Protein AF-A0A7S1K9B9-F1 (afdb_monomer)

pLDDT: mean 89.34, std 17.9, range [29.25, 98.94]

Organism: NCBI:txid1169539

InterPro domains:
  IPR000819 Peptidase M17, leucyl aminopeptidase, C-terminal [PF00883] (7-277)
  IPR000819 Peptidase M17, leucyl aminopeptidase, C-terminal [PS00631] (99-106)
  IPR011356 Peptidase M17, leucine aminopeptidase/peptidase B [PR00481] (12-29)
  IPR011356 Peptidase M17, leucine aminopeptidase/peptidase B [PR00481] (34-55)
  IPR011356 Peptidase M17, leucine aminopeptidase/peptidase B [PR00481] (73-94)
  IPR011356 Peptidase M17, leucine aminopeptidase/peptidase B [PR00481] (95-115)
  IPR011356 Peptidase M17, leucine aminopeptidase/peptidase B [PR00481] (125-140)
  IPR011356 Peptidase M17, leucine aminopeptidase/peptidase B [PTHR11963] (8-282)
  IPR011356 Peptidase M17, leucine aminopeptidase/peptidase B [cd00433] (5-281)

Foldseek 3Di:
DQDAADPPAFEEEEEFQAACAEQQEPLGDDPVVRVQRNCFRLQVVLSVVLVVCQVPDPQHFRYHYHYYYLHDHRDYDPPHDDQQDWDQEPVRFIAHENTSSQVSLVSLLNVQLVQQVDPRGGLEYETEGLGDPQQCVVPNAQEKEKEKPDPVLQVLLQVLCVVQVQHYDYDYLPCVQLVQQDDPVGRGYSAGPDDPPGVSNSVNSSVVSWDAWDDADDPPPPPDDDDDDDDDPDDDDDDPDGTDDTRIYMYINHSQADCPDDVVRHGGGDNGSSSSVSSSCCVVRVDPD

Solvent-accessible surface area (backbone atoms only — not comparable to full-atom values): 16210 Å² total; per-residue (Å²): 129,76,59,74,54,52,95,86,29,50,33,38,32,35,34,10,28,17,29,52,34,45,42,17,21,78,51,56,49,56,70,82,68,34,75,61,20,69,42,33,22,32,11,23,52,43,41,54,49,49,51,52,51,54,77,68,38,94,75,49,51,36,46,35,81,46,81,46,67,45,70,43,69,38,52,74,58,100,82,48,73,49,65,75,40,74,47,70,40,84,83,67,53,32,32,29,29,71,44,44,61,43,46,61,59,60,51,42,34,38,52,41,32,60,58,53,63,41,96,74,58,36,64,31,39,40,36,27,21,46,66,50,72,47,40,38,72,75,54,38,68,77,37,33,39,29,38,42,83,39,70,68,61,41,51,50,40,39,53,40,3,59,76,71,70,27,49,45,42,80,49,69,73,59,67,90,51,55,73,44,30,54,38,97,89,32,69,24,31,60,50,63,85,56,92,69,61,49,40,46,46,51,50,52,58,47,56,70,35,47,66,74,53,49,71,71,80,75,76,80,74,86,72,86,75,92,81,86,88,79,94,71,85,76,80,78,87,79,67,101,62,77,66,44,75,53,64,43,38,37,43,36,40,36,66,30,41,33,93,60,63,51,94,99,40,59,55,42,76,43,80,71,40,54,67,15,53,54,53,35,48,42,67,74,55,51,66,88,123

Structure (mmCIF, N/CA/C/O backbone):
data_AF-A0A7S1K9B9-F1
#
_entry.id   AF-A0A7S1K9B9-F1
#
loop_
_atom_site.group_PDB
_atom_site.id
_atom_site.type_symbol
_atom_site.label_atom_id
_atom_site.label_alt_id
_atom_site.label_comp_id
_atom_site.label_asym_id
_atom_site.label_entity_id
_atom_site.label_seq_id
_atom_site.pdbx_PDB_ins_code
_atom_site.Cartn_x
_atom_site.Cartn_y
_atom_site.Cartn_z
_atom_site.occupancy
_atom_site.B_iso_or_equiv
_atom_site.auth_seq_id
_atom_site.auth_comp_id
_atom_site.auth_asym_id
_atom_site.auth_atom_id
_atom_site.pdbx_PDB_model_num
ATOM 1 N N . THR A 1 1 ? -27.555 2.747 22.253 1.00 48.47 1 THR A N 1
ATOM 2 C CA . THR A 1 1 ? -27.135 1.634 21.382 1.00 48.47 1 THR A CA 1
ATOM 3 C C . THR A 1 1 ? -26.601 2.254 20.117 1.00 48.47 1 THR A C 1
ATOM 5 O O . THR A 1 1 ? -27.370 2.924 19.439 1.00 48.47 1 THR A O 1
ATOM 8 N N . SER A 1 2 ? -25.297 2.154 19.860 1.00 51.44 2 SER A N 1
ATOM 9 C CA . SER A 1 2 ? -24.712 2.635 18.602 1.00 51.44 2 SER A CA 1
ATOM 10 C C . SER A 1 2 ? -25.453 1.968 17.436 1.00 51.44 2 SER A C 1
ATOM 12 O O . SER A 1 2 ? -25.767 0.776 17.549 1.00 51.44 2 SER A O 1
ATOM 14 N N . PRO A 1 3 ? -25.831 2.703 16.379 1.00 56.84 3 PRO A N 1
ATOM 15 C CA . PRO A 1 3 ? -26.578 2.113 15.279 1.00 56.84 3 PRO A CA 1
ATOM 16 C C . PRO A 1 3 ? -25.743 1.004 14.629 1.00 56.84 3 PRO A C 1
ATOM 18 O O . PRO A 1 3 ? -24.577 1.199 14.299 1.00 56.84 3 PRO A O 1
ATOM 21 N N . SER A 1 4 ? -26.333 -0.179 14.464 1.00 68.75 4 SER A N 1
ATOM 22 C CA . SER A 1 4 ? -25.743 -1.243 13.651 1.00 68.75 4 SER A CA 1
ATOM 23 C C . SER A 1 4 ? -25.663 -0.792 12.191 1.00 68.75 4 SER A C 1
ATOM 25 O O . SER A 1 4 ? -26.558 -0.084 11.724 1.00 68.75 4 SER A O 1
ATOM 27 N N . ALA A 1 5 ? -24.628 -1.223 11.465 1.00 83.38 5 ALA A N 1
ATOM 28 C CA . ALA A 1 5 ? -24.461 -0.888 10.053 1.00 83.38 5 ALA A CA 1
ATOM 29 C C . ALA A 1 5 ? -25.701 -1.255 9.213 1.00 83.38 5 ALA A C 1
ATOM 31 O O . ALA A 1 5 ? -26.336 -2.288 9.436 1.00 83.38 5 ALA A O 1
ATOM 32 N N . ASN A 1 6 ? -26.035 -0.413 8.235 1.00 86.62 6 ASN A N 1
ATOM 33 C CA . ASN A 1 6 ? -27.116 -0.643 7.273 1.00 86.62 6 ASN A CA 1
ATOM 34 C C . ASN A 1 6 ? -26.645 -0.317 5.839 1.00 86.62 6 ASN A C 1
ATOM 36 O O . ASN A 1 6 ? -25.476 -0.005 5.622 1.00 86.62 6 ASN A O 1
ATOM 40 N N . SER A 1 7 ? -27.527 -0.395 4.838 1.00 86.94 7 SER A N 1
ATOM 41 C CA . SER A 1 7 ? -27.154 -0.135 3.435 1.00 86.94 7 SER A CA 1
ATOM 42 C C . SER A 1 7 ? -26.696 1.303 3.155 1.00 86.94 7 SER A C 1
ATOM 44 O O . SER A 1 7 ? -25.957 1.507 2.203 1.00 86.94 7 SER A O 1
ATOM 46 N N . SER A 1 8 ? -27.102 2.276 3.978 1.00 88.56 8 SER A N 1
ATOM 47 C CA . SER A 1 8 ? -26.674 3.684 3.900 1.00 88.56 8 SER A CA 1
ATOM 48 C C . SER A 1 8 ? -25.445 4.013 4.756 1.00 88.56 8 SER A C 1
ATOM 50 O O . SER A 1 8 ? -24.983 5.150 4.759 1.00 88.56 8 SER A O 1
ATOM 52 N N . SER A 1 9 ? -24.908 3.040 5.499 1.00 93.12 9 SER A N 1
ATOM 53 C CA . SER A 1 9 ? -23.678 3.229 6.266 1.00 93.12 9 SER A CA 1
ATOM 54 C C . SER A 1 9 ? -22.476 3.480 5.343 1.00 93.12 9 SER A C 1
ATOM 56 O O . SER A 1 9 ? -22.376 2.824 4.295 1.00 93.12 9 SER A O 1
ATOM 58 N N . PRO A 1 10 ? -21.529 4.354 5.742 1.00 94.62 10 PRO A N 1
ATOM 59 C CA . PRO A 1 10 ? -20.317 4.620 4.974 1.00 94.62 10 PRO A CA 1
ATOM 60 C C . PRO A 1 10 ? -19.543 3.331 4.695 1.00 94.62 10 PRO A C 1
ATOM 62 O O . PRO A 1 10 ? -19.341 2.502 5.589 1.00 94.62 10 PRO A O 1
ATOM 65 N N . LEU A 1 11 ? -19.118 3.160 3.444 1.00 95.69 11 LEU A N 1
ATOM 66 C CA . LEU A 1 11 ? -18.269 2.051 3.030 1.00 95.69 11 LEU A CA 1
ATOM 67 C C . LEU A 1 11 ? -16.805 2.364 3.352 1.00 95.69 11 LEU A C 1
ATOM 69 O O . LEU A 1 11 ? -16.265 3.365 2.895 1.00 95.69 11 LEU A O 1
ATOM 73 N N . VAL A 1 12 ? -16.153 1.484 4.104 1.00 97.62 12 VAL A N 1
ATOM 74 C CA . VAL A 1 12 ? -14.706 1.496 4.327 1.00 97.62 12 VAL A CA 1
ATOM 75 C C . VAL A 1 12 ? -14.108 0.296 3.606 1.00 97.62 12 VAL A C 1
ATOM 77 O O . VAL A 1 12 ? -14.455 -0.852 3.903 1.00 97.62 12 VAL A O 1
ATOM 80 N N . ALA A 1 13 ? -13.206 0.556 2.663 1.00 98.31 13 ALA A N 1
ATOM 81 C CA . ALA A 1 13 ? -12.485 -0.482 1.940 1.00 98.31 13 ALA A CA 1
ATOM 82 C C . ALA A 1 13 ? -11.073 -0.640 2.513 1.00 98.31 13 ALA A C 1
ATOM 84 O O . ALA A 1 13 ? -10.317 0.326 2.612 1.00 98.31 13 ALA A O 1
ATOM 85 N N . LEU A 1 14 ? -10.712 -1.867 2.886 1.00 98.81 14 LEU A N 1
ATOM 86 C CA . LEU A 1 14 ? -9.365 -2.224 3.313 1.00 98.81 14 LEU A CA 1
ATOM 87 C C . LEU A 1 14 ? -8.674 -3.036 2.214 1.00 98.81 14 LEU A C 1
ATOM 89 O O . LEU A 1 14 ? -9.204 -4.064 1.788 1.00 98.81 14 LEU A O 1
ATOM 93 N N . VAL A 1 15 ? -7.486 -2.608 1.791 1.00 98.94 15 VAL A N 1
ATOM 94 C CA . VAL A 1 15 ? -6.733 -3.221 0.687 1.00 98.94 15 VAL A CA 1
ATOM 95 C C . VAL A 1 15 ? -5.358 -3.687 1.169 1.00 98.94 15 VAL A C 1
ATOM 97 O O . VAL A 1 15 ? -4.603 -2.934 1.773 1.00 98.94 15 VAL A O 1
ATOM 100 N N . GLY A 1 16 ? -5.008 -4.948 0.942 1.00 98.81 16 GLY A N 1
ATOM 101 C CA . GLY A 1 16 ? -3.757 -5.525 1.437 1.00 98.81 16 GLY A CA 1
ATOM 102 C C . GLY A 1 16 ? -2.846 -6.049 0.333 1.00 98.81 16 GLY A C 1
ATOM 103 O O . GLY A 1 16 ? -3.265 -6.914 -0.439 1.00 98.81 16 GLY A O 1
ATOM 104 N N . LYS A 1 17 ? -1.571 -5.622 0.327 1.00 98.88 17 LYS A N 1
ATOM 105 C CA . LYS A 1 17 ? -0.509 -6.299 -0.444 1.00 98.88 17 LYS A CA 1
ATOM 106 C C . LYS A 1 17 ? -0.298 -7.700 0.135 1.00 98.88 17 LYS A C 1
ATOM 108 O O . LYS A 1 17 ? 0.106 -7.837 1.294 1.00 98.88 17 LYS A O 1
ATOM 113 N N . GLY A 1 18 ? -0.583 -8.726 -0.662 1.00 98.69 18 GLY A N 1
ATOM 114 C CA . GLY A 1 18 ? -0.534 -10.135 -0.278 1.00 98.69 18 GLY A CA 1
ATOM 115 C C . GLY A 1 18 ? 0.534 -10.932 -1.022 1.00 98.69 18 GLY A C 1
ATOM 116 O O . GLY A 1 18 ? 0.263 -12.055 -1.430 1.00 98.69 18 GLY A O 1
ATOM 117 N N . VAL A 1 19 ? 1.740 -10.388 -1.205 1.00 98.81 19 VAL A N 1
ATOM 118 C CA . VAL A 1 19 ? 2.833 -11.141 -1.839 1.00 98.81 19 VAL A CA 1
ATOM 119 C C . VAL A 1 19 ? 3.343 -12.199 -0.856 1.00 98.81 19 VAL A C 1
ATOM 121 O O . VAL A 1 19 ? 4.082 -11.908 0.080 1.00 98.81 19 VAL A O 1
ATOM 124 N N . CYS A 1 20 ? 2.889 -13.442 -1.009 1.00 98.62 20 CYS A N 1
ATOM 125 C CA . CYS A 1 20 ? 3.179 -14.540 -0.085 1.00 98.62 20 CYS A CA 1
ATOM 126 C C . CYS A 1 20 ? 4.679 -14.840 0.005 1.00 98.62 20 CYS A C 1
ATOM 128 O O . CYS A 1 20 ? 5.190 -15.145 1.087 1.00 98.62 20 CYS A O 1
ATOM 130 N N . PHE A 1 21 ? 5.379 -14.710 -1.118 1.00 98.69 21 PHE A N 1
ATOM 131 C CA . PHE A 1 21 ? 6.828 -14.726 -1.179 1.00 98.69 21 PHE A CA 1
ATOM 132 C C . PHE A 1 21 ? 7.311 -13.864 -2.344 1.00 98.69 21 PHE A C 1
ATOM 134 O O . PHE A 1 21 ? 6.747 -13.925 -3.438 1.00 98.69 21 PHE A O 1
ATOM 141 N N . ASP A 1 22 ? 8.358 -13.081 -2.098 1.00 98.62 22 ASP A N 1
ATOM 142 C CA . ASP A 1 22 ? 8.932 -12.160 -3.073 1.00 98.62 22 ASP A CA 1
ATOM 143 C C . ASP A 1 22 ? 10.404 -12.490 -3.342 1.00 98.62 22 ASP A C 1
ATOM 145 O O . ASP A 1 22 ? 11.293 -12.243 -2.520 1.00 98.62 22 ASP A O 1
ATOM 149 N N . THR A 1 23 ? 10.665 -13.089 -4.502 1.00 98.56 23 THR A N 1
ATOM 150 C CA . THR A 1 23 ? 12.032 -13.297 -5.003 1.00 98.56 23 THR A CA 1
ATOM 151 C C . THR A 1 23 ? 12.599 -12.039 -5.663 1.00 98.56 23 THR A C 1
ATOM 153 O O . THR A 1 23 ? 13.812 -11.949 -5.848 1.00 98.56 23 THR A O 1
ATOM 156 N N . GLY A 1 24 ? 11.732 -11.084 -6.000 1.00 98.38 24 GLY A N 1
ATOM 157 C CA . GLY A 1 24 ? 11.966 -9.966 -6.904 1.00 98.38 24 GLY A CA 1
ATOM 158 C C . GLY A 1 24 ? 11.686 -10.250 -8.370 1.00 98.38 24 GLY A C 1
ATOM 159 O O . GLY A 1 24 ? 11.757 -9.344 -9.193 1.00 98.38 24 GLY A O 1
ATOM 160 N N . GLY A 1 25 ? 11.334 -11.486 -8.729 1.00 98.50 25 GLY A N 1
ATOM 161 C CA . GLY A 1 25 ? 11.162 -11.869 -10.126 1.00 98.50 25 GLY A CA 1
ATOM 162 C C . GLY A 1 25 ? 12.510 -11.898 -10.851 1.00 98.50 25 GLY A C 1
ATOM 163 O O . GLY A 1 25 ? 13.522 -12.296 -10.273 1.00 98.50 25 GLY A O 1
ATOM 164 N N . LEU A 1 26 ? 12.531 -11.519 -12.131 1.00 98.44 26 LEU A N 1
ATOM 165 C CA . LEU A 1 26 ? 13.760 -11.544 -12.935 1.00 98.44 26 LEU A CA 1
ATOM 166 C C . LEU A 1 26 ? 14.816 -10.541 -12.444 1.00 98.44 26 LEU A C 1
ATOM 168 O O . LEU A 1 26 ? 16.008 -10.839 -12.524 1.00 98.44 26 LEU A O 1
ATOM 172 N N . ASP A 1 27 ? 14.396 -9.425 -11.853 1.00 98.00 27 ASP A N 1
ATOM 173 C CA . ASP A 1 27 ? 15.239 -8.532 -11.052 1.00 98.00 27 ASP A CA 1
ATOM 174 C C . ASP A 1 27 ? 15.468 -9.115 -9.649 1.00 98.00 27 ASP A C 1
ATOM 176 O O . ASP A 1 27 ? 15.021 -8.605 -8.623 1.00 98.00 27 ASP A O 1
ATOM 180 N N . LEU A 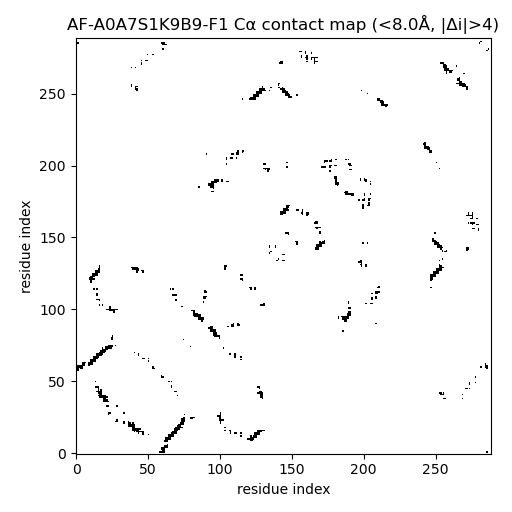1 28 ? 16.164 -10.252 -9.626 1.00 98.25 28 LEU A N 1
ATOM 181 C CA . LEU A 1 28 ? 16.309 -11.113 -8.460 1.00 98.25 28 LEU A CA 1
ATOM 182 C C . LEU A 1 28 ? 16.941 -10.391 -7.260 1.00 98.25 28 LEU A C 1
ATOM 184 O O . LEU A 1 28 ? 18.053 -9.853 -7.336 1.00 98.25 28 LEU A O 1
ATOM 188 N N . LYS A 1 29 ? 16.296 -10.496 -6.095 1.00 98.19 29 LYS A N 1
ATOM 189 C CA . LYS A 1 29 ? 16.866 -10.014 -4.834 1.00 98.19 29 LYS A CA 1
ATOM 190 C C . LYS A 1 29 ? 18.161 -10.759 -4.486 1.00 98.19 29 LYS A C 1
ATOM 192 O O . LYS A 1 29 ? 18.232 -11.987 -4.593 1.00 98.19 29 LYS A O 1
ATOM 197 N N . PRO A 1 30 ? 19.157 -10.074 -3.896 1.00 97.56 30 PRO A N 1
ATOM 198 C CA . PRO A 1 30 ? 20.252 -10.750 -3.210 1.00 97.56 30 PRO A CA 1
ATOM 199 C C . PRO A 1 30 ? 19.729 -11.645 -2.078 1.00 97.56 30 PRO A C 1
ATOM 201 O O . PRO A 1 30 ? 18.748 -11.307 -1.409 1.00 97.56 30 PRO A O 1
ATOM 204 N N . ALA A 1 31 ? 20.438 -12.737 -1.777 1.00 97.25 31 ALA A N 1
ATOM 205 C CA . ALA A 1 31 ? 20.026 -13.722 -0.767 1.00 97.25 31 ALA A CA 1
ATOM 206 C C . ALA A 1 31 ? 19.646 -13.098 0.594 1.00 97.25 31 ALA A C 1
ATOM 208 O O . ALA A 1 31 ? 18.656 -13.489 1.212 1.00 97.25 31 ALA A O 1
ATOM 209 N N . ALA A 1 32 ? 20.395 -12.084 1.043 1.00 93.81 32 ALA A N 1
ATOM 210 C CA . ALA A 1 32 ? 20.112 -11.374 2.291 1.00 93.81 32 ALA A CA 1
ATOM 211 C C . ALA A 1 32 ? 18.786 -10.588 2.253 1.00 93.81 32 ALA A C 1
ATOM 213 O O . ALA A 1 32 ? 18.073 -10.549 3.256 1.00 93.81 32 ALA A O 1
ATOM 214 N N . GLY A 1 33 ? 18.446 -9.986 1.108 1.00 93.06 33 GLY A N 1
ATOM 215 C CA . GLY A 1 33 ? 17.176 -9.285 0.906 1.00 93.06 33 GLY A CA 1
ATOM 216 C C . GLY A 1 33 ? 15.991 -10.249 0.848 1.00 93.06 33 GLY A C 1
ATOM 217 O O . GLY A 1 33 ? 14.940 -9.965 1.415 1.00 93.06 33 GLY A O 1
ATOM 218 N N . MET A 1 34 ? 16.193 -11.424 0.250 1.00 97.38 34 MET A N 1
ATOM 219 C CA . MET A 1 34 ? 15.149 -12.432 0.053 1.00 97.38 34 MET A CA 1
ATOM 220 C C . MET A 1 34 ? 14.792 -13.217 1.325 1.00 97.38 34 MET A C 1
ATOM 222 O O . MET A 1 34 ? 13.645 -13.619 1.504 1.00 97.38 34 MET A O 1
ATOM 226 N N . LEU A 1 35 ? 15.738 -13.404 2.256 1.00 95.44 35 LEU A N 1
ATOM 227 C CA . LEU A 1 35 ? 15.590 -14.276 3.436 1.00 95.44 35 LEU A CA 1
ATOM 228 C C . LEU A 1 35 ? 14.322 -14.019 4.272 1.00 95.44 35 LEU A C 1
ATOM 230 O O . LEU A 1 35 ? 13.788 -14.929 4.908 1.00 95.44 35 LEU A O 1
ATOM 234 N N . THR A 1 36 ? 13.849 -12.773 4.305 1.00 94.50 36 THR A N 1
ATOM 235 C CA . THR A 1 36 ? 12.675 -12.380 5.097 1.00 94.50 36 THR A CA 1
ATOM 236 C C . THR A 1 36 ? 11.410 -12.185 4.270 1.00 94.50 36 THR A C 1
ATOM 238 O O . THR A 1 36 ? 10.380 -11.870 4.854 1.00 94.50 36 THR A O 1
ATOM 241 N N . MET A 1 37 ? 11.435 -12.416 2.954 1.00 97.81 37 MET A N 1
ATOM 242 C CA . MET A 1 37 ? 10.340 -12.068 2.035 1.00 97.81 37 MET A CA 1
ATOM 243 C C . MET A 1 37 ? 9.076 -12.917 2.174 1.00 97.81 37 MET A C 1
ATOM 245 O O . MET A 1 37 ? 8.030 -12.531 1.675 1.00 97.81 37 MET A O 1
ATOM 249 N N . LYS A 1 38 ? 9.092 -13.961 3.009 1.00 97.56 38 LYS A N 1
ATOM 250 C CA . LYS A 1 38 ? 7.850 -14.549 3.547 1.00 97.56 38 LYS A CA 1
ATOM 251 C C . LYS A 1 38 ? 6.963 -13.538 4.295 1.00 97.56 38 LYS A C 1
ATOM 253 O O . LYS A 1 38 ? 5.810 -13.824 4.585 1.00 97.56 38 LYS A O 1
ATOM 258 N N . LYS A 1 39 ? 7.526 -12.390 4.697 1.00 97.44 39 LYS A N 1
ATOM 259 C CA . LYS A 1 39 ? 6.809 -11.293 5.360 1.00 97.44 39 LYS A CA 1
ATOM 260 C C . LYS A 1 39 ? 6.092 -10.368 4.377 1.00 97.44 39 LYS A C 1
ATOM 262 O O . LYS A 1 39 ? 5.444 -9.432 4.832 1.00 97.44 39 LYS A O 1
ATOM 267 N N . ASP A 1 40 ? 6.263 -10.554 3.068 1.00 98.44 40 ASP A N 1
ATOM 268 C CA . ASP A 1 40 ? 5.851 -9.566 2.064 1.00 98.44 40 ASP A CA 1
ATOM 269 C C . ASP A 1 40 ? 4.329 -9.530 1.788 1.00 98.44 40 ASP A C 1
ATOM 271 O O . ASP A 1 40 ? 3.799 -8.732 1.017 1.00 98.44 40 ASP A O 1
ATOM 275 N N . MET A 1 41 ? 3.608 -10.359 2.541 1.00 98.62 41 MET A N 1
ATOM 276 C CA . MET A 1 41 ? 2.161 -10.372 2.724 1.00 98.62 41 MET A CA 1
ATOM 277 C C . MET A 1 41 ? 1.732 -9.679 4.033 1.00 98.62 41 MET A C 1
ATOM 279 O O . MET A 1 41 ? 0.589 -9.805 4.476 1.00 98.62 41 MET A O 1
ATOM 283 N N . GLY A 1 42 ? 2.644 -8.957 4.694 1.00 98.56 42 GLY A N 1
ATOM 284 C CA . GLY A 1 42 ? 2.401 -8.314 5.986 1.00 98.56 42 GLY A CA 1
ATOM 285 C C . GLY A 1 42 ? 1.301 -7.253 5.931 1.00 98.56 42 GLY A C 1
ATOM 286 O O . GLY A 1 42 ? 0.513 -7.141 6.868 1.00 98.56 42 GLY A O 1
ATOM 287 N N . GLY A 1 43 ? 1.193 -6.535 4.809 1.00 98.69 43 GLY A N 1
ATOM 288 C CA . GLY A 1 43 ? 0.099 -5.597 4.555 1.00 98.69 43 GLY A CA 1
ATOM 289 C C . GLY A 1 43 ? -1.272 -6.280 4.561 1.00 98.69 43 GLY A C 1
ATOM 290 O O . GLY A 1 43 ? -2.171 -5.872 5.297 1.00 98.69 43 GLY A O 1
ATOM 291 N N . ALA A 1 44 ? -1.399 -7.391 3.829 1.00 98.88 44 ALA A N 1
ATOM 292 C CA . ALA A 1 44 ? -2.585 -8.242 3.850 1.00 98.88 44 ALA A CA 1
ATOM 293 C C . ALA A 1 44 ? -2.917 -8.779 5.249 1.00 98.88 44 ALA A C 1
ATOM 295 O O . ALA A 1 44 ? -4.075 -8.743 5.666 1.00 98.88 44 ALA A O 1
ATOM 296 N N . ALA A 1 45 ? -1.913 -9.233 6.004 1.00 98.81 45 ALA A N 1
ATOM 297 C CA . ALA A 1 45 ? -2.119 -9.727 7.364 1.00 98.81 45 ALA A CA 1
ATOM 298 C C . ALA A 1 45 ? -2.656 -8.639 8.313 1.00 98.81 45 ALA A C 1
ATOM 300 O O . ALA A 1 45 ? -3.560 -8.914 9.104 1.00 98.81 45 ALA A O 1
ATOM 301 N N . ILE A 1 46 ? -2.140 -7.408 8.218 1.00 98.69 46 ILE A N 1
ATOM 302 C CA . ILE A 1 46 ? -2.625 -6.263 9.004 1.00 98.69 46 ILE A CA 1
ATOM 303 C C . ILE A 1 46 ? -4.079 -5.955 8.653 1.00 98.69 46 ILE A C 1
ATOM 305 O O . ILE A 1 46 ? -4.906 -5.852 9.556 1.00 98.69 46 ILE A O 1
ATOM 309 N N . VAL A 1 47 ? -4.415 -5.880 7.364 1.00 98.56 47 VAL A N 1
ATOM 310 C CA . VAL A 1 47 ? -5.785 -5.613 6.900 1.00 98.56 47 VAL A CA 1
ATOM 311 C C . VAL A 1 47 ? -6.769 -6.686 7.370 1.00 98.56 47 VAL A C 1
ATOM 313 O O . VAL A 1 47 ? -7.838 -6.356 7.885 1.00 98.56 47 VAL A O 1
ATOM 316 N N . LEU A 1 48 ? -6.407 -7.968 7.279 1.00 98.81 48 LEU A N 1
ATOM 317 C CA . LEU A 1 48 ? -7.233 -9.059 7.808 1.00 98.81 48 LEU A CA 1
ATOM 318 C C . LEU A 1 48 ? -7.385 -8.973 9.336 1.00 98.81 48 LEU A C 1
ATOM 320 O O . LEU A 1 48 ? -8.472 -9.210 9.868 1.00 98.81 48 LEU A O 1
ATOM 324 N N . GLY A 1 49 ? -6.317 -8.598 10.047 1.00 98.69 49 GLY A N 1
ATOM 325 C CA . GLY A 1 49 ? -6.341 -8.345 11.488 1.00 98.69 49 GLY A CA 1
ATOM 326 C C . GLY A 1 49 ? -7.278 -7.196 11.867 1.00 98.69 49 GLY A C 1
ATOM 327 O O . GLY A 1 49 ? -8.084 -7.343 12.788 1.00 98.69 49 GLY A O 1
ATOM 328 N N . MET A 1 50 ? -7.232 -6.091 11.118 1.00 98.38 50 MET A N 1
ATOM 329 C CA . MET A 1 50 ? -8.152 -4.962 11.267 1.00 98.38 50 MET A CA 1
ATOM 330 C C . MET A 1 50 ? -9.593 -5.392 11.023 1.00 98.38 50 MET A C 1
ATOM 332 O O . MET A 1 50 ? -10.443 -5.144 11.872 1.00 98.38 50 MET A O 1
ATOM 336 N N . ALA A 1 51 ? -9.869 -6.081 9.915 1.00 98.44 51 ALA A N 1
ATOM 337 C CA . ALA A 1 51 ? -11.211 -6.541 9.585 1.00 98.44 51 ALA A CA 1
ATOM 338 C C . ALA A 1 51 ? -11.789 -7.433 10.692 1.00 98.44 51 ALA A C 1
ATOM 340 O O . ALA A 1 51 ? -12.914 -7.219 11.145 1.00 98.44 51 ALA A O 1
ATOM 341 N N . LYS A 1 52 ? -10.993 -8.383 11.198 1.00 98.31 52 LYS A N 1
ATOM 342 C CA . LYS A 1 52 ? -11.381 -9.225 12.335 1.00 98.31 52 LYS A CA 1
ATOM 343 C C . LYS A 1 52 ? -11.683 -8.397 13.585 1.00 98.31 52 LYS A C 1
ATOM 345 O O . LYS A 1 52 ? -12.686 -8.664 14.244 1.00 98.31 52 LYS A O 1
ATOM 350 N N . ALA A 1 53 ? -10.836 -7.423 13.918 1.00 97.38 53 ALA A N 1
ATOM 351 C CA . ALA A 1 53 ? -11.022 -6.564 15.084 1.00 97.38 53 ALA A CA 1
ATOM 352 C C . ALA A 1 53 ? -12.288 -5.700 14.969 1.00 97.38 53 ALA A C 1
ATOM 354 O O . ALA A 1 53 ? -13.038 -5.613 15.934 1.00 97.38 53 ALA A O 1
ATOM 355 N N . ILE A 1 54 ? -12.555 -5.137 13.787 1.00 96.00 54 ILE A N 1
ATOM 356 C CA . ILE A 1 54 ? -13.760 -4.349 13.490 1.00 96.00 54 ILE A CA 1
ATOM 357 C C . ILE A 1 54 ? -15.017 -5.212 13.635 1.00 96.00 54 ILE A C 1
ATOM 359 O O . ILE A 1 54 ? -15.943 -4.832 14.343 1.00 96.00 54 ILE A O 1
ATOM 363 N N . MET A 1 55 ? -15.045 -6.388 12.999 1.00 95.12 55 MET A N 1
ATOM 364 C CA . MET A 1 55 ? -16.215 -7.276 13.017 1.00 95.12 55 MET A CA 1
ATOM 365 C C . MET A 1 55 ? -16.487 -7.896 14.392 1.00 95.12 55 MET A C 1
ATOM 367 O O . MET A 1 55 ? -17.620 -8.273 14.675 1.00 95.12 55 MET A O 1
ATOM 371 N N . SER A 1 56 ? -15.458 -8.031 15.233 1.00 95.06 56 SER A N 1
ATOM 372 C CA . SER A 1 56 ? -15.579 -8.623 16.573 1.00 95.06 56 SER A CA 1
ATOM 373 C C . SER A 1 56 ? -15.786 -7.579 17.674 1.00 95.06 56 SER A C 1
ATOM 375 O O . SER A 1 56 ? -15.792 -7.940 18.852 1.00 95.06 56 SER A O 1
ATOM 377 N N . ASP A 1 57 ? -15.888 -6.294 17.325 1.00 91.94 57 ASP A N 1
ATOM 378 C CA . ASP A 1 57 ? -16.002 -5.226 18.311 1.00 91.94 57 ASP A CA 1
ATOM 379 C C . ASP A 1 57 ? -17.370 -5.273 19.013 1.00 91.94 57 ASP A C 1
ATOM 381 O O . ASP A 1 57 ? -18.402 -5.248 18.339 1.00 91.94 57 ASP A O 1
ATOM 385 N N . PRO A 1 58 ? -17.424 -5.309 20.358 1.00 90.44 58 PRO A N 1
ATOM 386 C CA . PRO A 1 58 ? -18.693 -5.258 21.082 1.00 90.44 58 PRO A CA 1
ATOM 387 C C . PRO A 1 58 ? -19.438 -3.926 20.909 1.00 90.44 58 PRO A C 1
ATOM 389 O O . PRO A 1 58 ? -20.627 -3.855 21.217 1.00 90.44 58 PRO A O 1
ATOM 392 N N . ASN A 1 59 ? -18.760 -2.871 20.449 1.00 89.38 59 ASN A N 1
ATOM 393 C CA . ASN A 1 59 ? -19.357 -1.584 20.125 1.00 89.38 59 ASN A CA 1
ATOM 394 C C . ASN A 1 59 ? -19.091 -1.265 18.641 1.00 89.38 59 ASN A C 1
ATOM 396 O O . ASN A 1 59 ? -18.135 -0.550 18.321 1.00 89.38 59 ASN A O 1
ATOM 400 N N . PRO A 1 60 ? -19.881 -1.856 17.724 1.00 86.94 60 PRO A N 1
ATOM 401 C CA . PRO A 1 60 ? -19.593 -1.811 16.300 1.00 86.94 60 PRO A CA 1
ATOM 402 C C . PRO A 1 60 ? -19.723 -0.390 15.753 1.00 86.94 60 PRO A C 1
ATOM 404 O O . PRO A 1 60 ? -20.654 0.343 16.087 1.00 86.94 60 PRO A O 1
ATOM 407 N N . MET A 1 61 ? -18.797 -0.027 14.866 1.00 91.44 61 MET A N 1
ATOM 408 C CA . MET A 1 61 ? -18.922 1.185 14.062 1.00 91.44 61 MET A CA 1
ATOM 409 C C . MET A 1 61 ? -20.031 0.986 13.017 1.00 91.44 61 MET A C 1
ATOM 411 O O . MET A 1 61 ? -20.138 -0.109 12.453 1.00 91.44 61 MET A O 1
ATOM 415 N N . PRO A 1 62 ? -20.825 2.021 12.700 1.00 92.75 62 PRO A N 1
ATOM 416 C CA . PRO A 1 62 ? -21.874 1.960 11.689 1.00 92.75 62 PRO A CA 1
ATOM 417 C C . PRO A 1 62 ? -21.287 2.025 10.268 1.00 92.75 62 PRO A C 1
ATOM 419 O O . PRO A 1 62 ? -21.675 2.889 9.489 1.00 92.75 62 PRO A O 1
ATOM 422 N N . ILE A 1 63 ? -20.350 1.137 9.925 1.00 94.44 63 ILE A N 1
ATOM 423 C CA . ILE A 1 63 ? -19.675 1.093 8.620 1.00 94.44 63 ILE A CA 1
ATOM 424 C C . ILE A 1 63 ? -20.030 -0.184 7.857 1.00 94.44 63 ILE A C 1
ATOM 426 O O . ILE A 1 63 ? -20.212 -1.249 8.450 1.00 94.44 63 ILE A O 1
ATOM 430 N N . ARG A 1 64 ? -20.058 -0.101 6.527 1.00 95.50 64 ARG A N 1
ATOM 431 C CA . ARG A 1 64 ? -19.950 -1.281 5.661 1.00 95.50 64 ARG A CA 1
ATOM 432 C C . ARG A 1 64 ? -18.471 -1.540 5.418 1.00 95.50 64 ARG A C 1
ATOM 434 O O . ARG A 1 64 ? -17.734 -0.616 5.100 1.00 95.50 64 ARG A O 1
ATOM 441 N N . LEU A 1 65 ? -18.031 -2.780 5.586 1.00 96.31 65 LEU A N 1
ATOM 442 C CA . LEU A 1 65 ? -16.626 -3.149 5.436 1.00 96.31 65 LEU A CA 1
ATOM 443 C C . LEU A 1 65 ? -16.437 -3.983 4.167 1.00 96.31 65 LEU A C 1
ATOM 445 O O . LEU A 1 65 ? -17.079 -5.022 4.021 1.00 96.31 65 LEU A O 1
ATOM 449 N N . ARG A 1 66 ? -15.517 -3.569 3.291 1.00 97.62 66 ARG A N 1
ATOM 450 C CA . ARG A 1 66 ? -15.007 -4.387 2.178 1.00 97.62 66 ARG A CA 1
ATOM 451 C C . ARG A 1 66 ? -13.528 -4.670 2.404 1.00 97.62 66 ARG A C 1
ATOM 453 O O . ARG A 1 66 ? -12.787 -3.790 2.833 1.00 97.62 66 ARG A O 1
ATOM 460 N N . VAL A 1 67 ? -13.099 -5.898 2.129 1.00 98.56 67 VAL A N 1
ATOM 461 C CA . VAL A 1 67 ? -11.700 -6.321 2.274 1.00 98.56 67 VAL A CA 1
ATOM 462 C C . VAL A 1 67 ? -11.225 -6.927 0.963 1.00 98.56 67 VAL A C 1
ATOM 464 O O . VAL A 1 67 ? -11.848 -7.859 0.460 1.00 98.56 67 VAL A O 1
ATOM 467 N N . LEU A 1 68 ? -10.117 -6.414 0.434 1.00 98.69 68 LEU A N 1
ATOM 468 C CA . LEU A 1 68 ? -9.491 -6.867 -0.805 1.00 98.69 68 LEU A CA 1
ATOM 469 C C . LEU A 1 68 ? -8.036 -7.239 -0.528 1.00 98.69 68 LEU A C 1
ATOM 471 O O . LEU A 1 68 ? -7.266 -6.432 -0.010 1.00 98.69 68 LEU A O 1
ATOM 475 N N . ILE A 1 69 ? -7.652 -8.467 -0.869 1.00 98.81 69 ILE A N 1
ATOM 476 C CA . ILE A 1 69 ? -6.282 -8.960 -0.714 1.00 98.81 69 ILE A CA 1
ATOM 477 C C . ILE A 1 69 ? -5.752 -9.354 -2.087 1.00 98.81 69 ILE A C 1
ATOM 479 O O . ILE A 1 69 ? -6.248 -10.303 -2.693 1.00 98.81 69 ILE A O 1
ATOM 483 N N . ALA A 1 70 ? -4.718 -8.658 -2.551 1.00 98.50 70 ALA A N 1
ATOM 484 C CA . ALA A 1 70 ? -4.010 -9.017 -3.773 1.00 98.50 70 ALA A CA 1
ATOM 485 C C . ALA A 1 70 ? -2.963 -10.095 -3.445 1.00 98.50 70 ALA A C 1
ATOM 487 O O . ALA A 1 70 ? -1.831 -9.776 -3.082 1.00 98.50 70 ALA A O 1
ATOM 488 N N . ALA A 1 71 ? -3.376 -11.367 -3.473 1.00 98.69 71 ALA A N 1
ATOM 489 C CA . ALA A 1 71 ? -2.552 -12.504 -3.055 1.00 98.69 71 ALA A CA 1
ATOM 490 C C . ALA A 1 71 ? -1.832 -13.173 -4.236 1.00 98.69 71 ALA A C 1
ATOM 492 O O . ALA A 1 71 ? -2.486 -13.740 -5.110 1.00 98.69 71 ALA A O 1
ATOM 493 N N . VAL A 1 72 ? -0.498 -13.138 -4.240 1.00 98.75 72 VAL A N 1
ATOM 494 C CA . VAL A 1 72 ? 0.356 -13.696 -5.308 1.00 98.75 72 VAL A CA 1
ATOM 495 C C . VAL A 1 72 ? 1.694 -14.192 -4.744 1.00 98.75 72 VAL A C 1
ATOM 497 O O . VAL A 1 72 ? 2.037 -13.900 -3.603 1.00 98.75 72 VAL A O 1
ATOM 500 N N . GLU A 1 73 ? 2.491 -14.881 -5.556 1.00 98.50 73 GLU A N 1
ATOM 501 C CA . GLU A 1 73 ? 3.945 -14.980 -5.364 1.00 98.50 73 GLU A CA 1
ATOM 502 C C . GLU A 1 73 ? 4.655 -14.238 -6.499 1.00 98.50 73 GLU A C 1
ATOM 504 O O . GLU A 1 73 ? 4.221 -14.316 -7.650 1.00 98.50 73 GLU A O 1
ATOM 509 N N . ASN A 1 74 ? 5.755 -13.549 -6.189 1.00 98.62 74 ASN A N 1
ATOM 510 C CA . ASN A 1 74 ? 6.635 -12.956 -7.194 1.00 98.62 74 ASN A CA 1
ATOM 511 C C . ASN A 1 74 ? 7.863 -13.847 -7.385 1.00 98.62 74 ASN A C 1
ATOM 513 O O . ASN A 1 74 ? 8.808 -13.819 -6.588 1.00 98.62 74 ASN A O 1
ATOM 517 N N . SER A 1 75 ? 7.817 -14.678 -8.424 1.00 98.06 75 SER A N 1
ATOM 518 C CA . SER A 1 75 ? 8.722 -15.814 -8.616 1.00 98.06 75 SER A CA 1
ATOM 519 C C . SER A 1 75 ? 9.487 -15.737 -9.936 1.00 98.06 75 SER A C 1
ATOM 521 O O . SER A 1 75 ? 8.989 -15.231 -10.944 1.00 98.06 75 SER A O 1
ATOM 523 N N . VAL A 1 76 ? 10.693 -16.311 -9.947 1.00 98.31 76 VAL A N 1
ATOM 524 C CA . VAL A 1 76 ? 11.457 -16.572 -11.175 1.00 98.31 76 VAL A CA 1
ATOM 525 C C . VAL A 1 76 ? 10.963 -17.853 -11.831 1.00 98.31 76 VAL A C 1
ATOM 527 O O . VAL A 1 76 ? 10.970 -18.926 -11.231 1.00 98.31 76 VAL A O 1
ATOM 530 N N . SER A 1 77 ? 10.563 -17.741 -13.091 1.00 97.06 77 SER A N 1
ATOM 531 C CA . SER A 1 77 ? 10.058 -18.836 -13.911 1.00 97.06 77 SER A CA 1
ATOM 532 C C . SER A 1 77 ? 10.222 -18.506 -15.398 1.00 97.06 77 SER A C 1
ATOM 534 O O . SER A 1 77 ? 10.525 -17.371 -15.766 1.00 97.06 77 SER A O 1
ATOM 536 N N . GLY A 1 78 ? 9.997 -19.484 -16.281 1.00 98.00 78 GLY A N 1
ATOM 537 C CA . GLY A 1 78 ? 10.052 -19.249 -17.731 1.00 98.00 78 GLY A CA 1
ATOM 538 C C . GLY A 1 78 ? 9.001 -18.250 -18.244 1.00 98.00 78 GLY A C 1
ATOM 539 O O . GLY A 1 78 ? 9.201 -17.633 -19.289 1.00 98.00 78 GLY A O 1
ATOM 540 N N . ASN A 1 79 ? 7.901 -18.070 -17.507 1.00 96.94 79 ASN A N 1
ATOM 541 C CA . ASN A 1 79 ? 6.802 -17.160 -17.827 1.00 96.94 79 ASN A CA 1
ATOM 542 C C . ASN A 1 79 ? 6.742 -15.927 -16.911 1.00 96.94 79 ASN A C 1
ATOM 544 O O . ASN A 1 79 ? 5.709 -15.261 -16.880 1.00 96.94 79 ASN A O 1
ATOM 548 N N . SER A 1 80 ? 7.816 -15.610 -16.181 1.00 98.56 80 SER A N 1
ATOM 549 C CA . SER A 1 80 ? 7.897 -14.346 -15.445 1.00 98.56 80 SER A CA 1
ATOM 550 C C . SER A 1 80 ? 7.767 -13.162 -16.409 1.00 98.56 80 SER A C 1
ATOM 552 O O . SER A 1 80 ? 8.324 -13.187 -17.513 1.00 98.56 80 SER A O 1
ATOM 554 N N . TYR A 1 81 ? 7.036 -12.133 -15.979 1.00 98.25 81 TYR A N 1
ATOM 555 C CA . TYR A 1 81 ? 7.047 -10.828 -16.638 1.00 98.25 81 TYR A CA 1
ATOM 556 C C . TYR A 1 81 ? 8.445 -10.204 -16.529 1.00 98.25 81 TYR A C 1
ATOM 558 O O . TYR A 1 81 ? 9.260 -10.612 -15.693 1.00 98.25 81 TYR A O 1
ATOM 566 N N . ARG A 1 82 ? 8.753 -9.274 -17.429 1.00 98.56 82 ARG A N 1
ATOM 567 C CA . ARG A 1 82 ? 10.114 -8.813 -17.715 1.00 98.56 82 ARG A CA 1
ATOM 568 C C . ARG A 1 82 ? 10.229 -7.300 -17.580 1.00 98.56 82 ARG A C 1
ATOM 570 O O . ARG A 1 82 ? 9.258 -6.590 -17.838 1.00 98.56 82 ARG A O 1
ATOM 577 N N . PRO A 1 83 ? 11.431 -6.786 -17.278 1.00 98.50 83 PRO A N 1
ATOM 578 C CA . PRO A 1 83 ? 11.758 -5.404 -17.594 1.00 98.50 83 PRO A CA 1
ATOM 579 C C . PRO A 1 83 ? 11.493 -5.111 -19.079 1.00 98.50 83 PRO A C 1
ATOM 581 O O . PRO A 1 83 ? 11.917 -5.877 -19.947 1.00 98.50 83 PRO A O 1
ATOM 584 N N . GLY A 1 84 ? 10.789 -4.018 -19.358 1.00 98.12 84 GLY A N 1
ATOM 585 C CA . GLY A 1 84 ? 10.301 -3.611 -20.675 1.00 98.12 84 GLY A CA 1
ATOM 5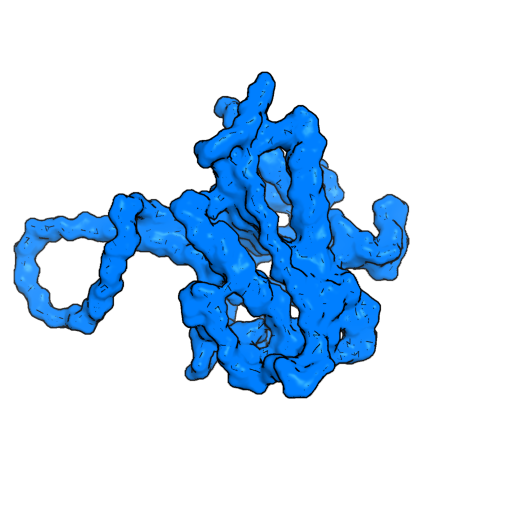86 C C . GLY A 1 84 ? 8.876 -4.070 -21.005 1.00 98.12 84 GLY A C 1
ATOM 587 O O . GLY A 1 84 ? 8.310 -3.577 -21.978 1.00 98.12 84 GLY A O 1
ATOM 588 N N . ASP A 1 85 ? 8.271 -4.974 -20.223 1.00 98.75 85 ASP A N 1
ATOM 589 C CA . ASP A 1 85 ? 6.860 -5.324 -20.417 1.00 98.75 85 ASP A CA 1
ATOM 590 C C . ASP A 1 85 ? 5.965 -4.120 -20.076 1.00 98.75 85 ASP A C 1
ATOM 592 O O . ASP A 1 85 ? 6.206 -3.399 -19.105 1.00 98.75 85 ASP A O 1
ATOM 596 N N . VAL A 1 86 ? 4.890 -3.936 -20.847 1.00 98.75 86 VAL A N 1
ATOM 597 C CA . VAL A 1 86 ? 3.832 -2.960 -20.558 1.00 98.75 86 VAL A CA 1
ATOM 598 C C . VAL A 1 86 ? 2.594 -3.709 -20.080 1.00 98.75 86 VAL A C 1
ATOM 600 O O . VAL A 1 86 ? 2.034 -4.532 -20.804 1.00 98.75 86 VAL A O 1
ATOM 603 N N . ILE A 1 87 ? 2.172 -3.430 -18.848 1.00 98.38 87 ILE A N 1
ATOM 604 C CA . ILE A 1 87 ? 1.024 -4.068 -18.200 1.00 98.38 87 ILE A CA 1
ATOM 605 C C . ILE A 1 87 ? -0.130 -3.072 -18.138 1.00 98.38 87 ILE A C 1
ATOM 607 O O . ILE A 1 87 ? 0.034 -1.957 -17.647 1.00 98.38 87 ILE A O 1
ATOM 611 N N . THR A 1 88 ? -1.306 -3.483 -18.605 1.00 98.62 88 THR A N 1
ATOM 612 C CA . THR A 1 88 ? -2.542 -2.698 -18.505 1.00 98.62 88 THR A CA 1
ATOM 613 C C . THR A 1 88 ? -3.275 -3.033 -17.210 1.00 98.62 88 THR A C 1
ATOM 615 O O . THR A 1 88 ? -3.634 -4.188 -16.983 1.00 98.62 88 THR A O 1
ATOM 618 N N . ALA A 1 89 ? -3.511 -2.023 -16.378 1.00 97.62 89 ALA A N 1
ATOM 619 C CA . ALA A 1 89 ? -4.322 -2.123 -15.173 1.00 97.62 89 ALA A CA 1
ATOM 620 C C . ALA A 1 89 ? -5.824 -2.131 -15.499 1.00 97.62 89 ALA A C 1
ATOM 622 O O . ALA A 1 89 ? -6.263 -1.761 -16.590 1.00 97.62 89 ALA A O 1
ATOM 623 N N . ARG A 1 90 ? -6.643 -2.487 -14.511 1.00 95.75 90 ARG A N 1
ATOM 624 C CA . ARG A 1 90 ? -8.106 -2.606 -14.603 1.00 95.75 90 ARG A CA 1
ATOM 625 C C . ARG A 1 90 ? -8.815 -1.337 -15.089 1.00 95.75 90 ARG A C 1
ATOM 627 O O . ARG A 1 90 ? -9.876 -1.445 -15.695 1.00 95.75 90 ARG A O 1
ATOM 634 N N . ASN A 1 91 ? -8.254 -0.154 -14.835 1.00 93.88 91 ASN A N 1
ATOM 635 C CA . ASN A 1 91 ? -8.792 1.132 -15.300 1.00 93.88 91 ASN A CA 1
ATOM 636 C C . ASN A 1 91 ? -8.255 1.566 -16.678 1.00 93.88 91 ASN A C 1
ATOM 638 O O . ASN A 1 91 ? -8.483 2.702 -17.083 1.00 93.88 91 ASN A O 1
ATOM 642 N N . GLY A 1 92 ? -7.523 0.696 -17.377 1.00 96.94 92 GLY A N 1
ATOM 643 C CA . GLY A 1 92 ? -6.937 0.972 -18.687 1.00 96.94 92 GLY A CA 1
ATOM 644 C C . GLY A 1 92 ? -5.575 1.668 -18.650 1.00 96.94 92 GLY A C 1
ATOM 645 O O . GLY A 1 92 ? -4.913 1.694 -19.683 1.00 96.94 92 GLY A O 1
ATOM 646 N N . LEU A 1 93 ? -5.119 2.174 -17.493 1.00 97.44 93 LEU A N 1
ATOM 647 C CA . LEU A 1 93 ? -3.780 2.759 -17.377 1.00 97.44 93 LEU A CA 1
ATOM 648 C C . LEU A 1 93 ? -2.705 1.705 -17.6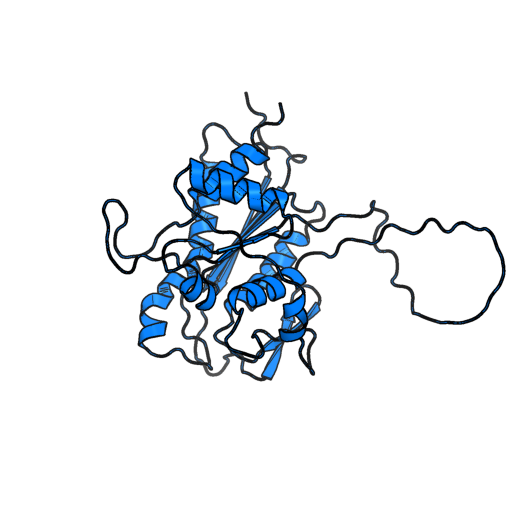38 1.00 97.44 93 LEU A C 1
ATOM 650 O O . LEU A 1 93 ? -2.782 0.575 -17.156 1.00 97.44 93 LEU A O 1
ATOM 654 N N . THR A 1 94 ? -1.668 2.098 -18.361 1.00 98.69 94 THR A N 1
ATOM 655 C CA . THR A 1 94 ? -0.546 1.240 -18.727 1.00 98.69 94 THR A CA 1
ATOM 656 C C . THR A 1 94 ? 0.688 1.546 -17.881 1.00 98.69 94 THR A C 1
ATOM 658 O O . THR A 1 94 ? 1.037 2.699 -17.635 1.00 98.69 94 THR A O 1
ATOM 661 N N . THR A 1 95 ? 1.364 0.497 -17.411 1.00 98.69 95 THR A N 1
ATOM 662 C CA . THR A 1 95 ? 2.629 0.597 -16.679 1.00 98.69 95 THR A CA 1
ATOM 663 C C . THR A 1 95 ? 3.739 -0.139 -17.407 1.00 98.69 95 THR A C 1
ATOM 665 O O . THR A 1 95 ? 3.673 -1.356 -17.564 1.00 98.69 95 THR A O 1
ATOM 668 N N . GLU A 1 96 ? 4.796 0.584 -17.759 1.00 98.75 96 GLU A N 1
ATOM 669 C CA . GLU A 1 96 ? 6.087 0.011 -18.120 1.00 98.75 96 GLU A CA 1
ATOM 670 C C . GLU A 1 96 ? 6.774 -0.548 -16.866 1.00 98.75 96 GLU A C 1
ATOM 672 O O . GLU A 1 96 ? 7.028 0.152 -15.875 1.00 98.75 96 GLU A O 1
ATOM 677 N N . VAL A 1 97 ? 7.082 -1.838 -16.902 1.00 98.69 97 VAL A N 1
ATOM 678 C CA . VAL A 1 97 ? 7.850 -2.506 -15.859 1.00 98.69 97 VAL A CA 1
ATOM 679 C C . VAL A 1 97 ? 9.326 -2.272 -16.129 1.00 98.69 97 VAL A C 1
ATOM 681 O O . VAL A 1 97 ? 9.858 -2.762 -17.112 1.00 98.69 97 VAL A O 1
ATOM 684 N N . LEU A 1 98 ? 10.020 -1.578 -15.234 1.00 98.19 98 LEU A N 1
ATOM 685 C CA . LEU A 1 98 ? 11.478 -1.409 -15.304 1.00 98.19 98 LEU A CA 1
ATOM 686 C C . LEU A 1 98 ? 12.218 -2.142 -14.186 1.00 98.19 98 LEU A C 1
ATOM 688 O O . LEU A 1 98 ? 13.440 -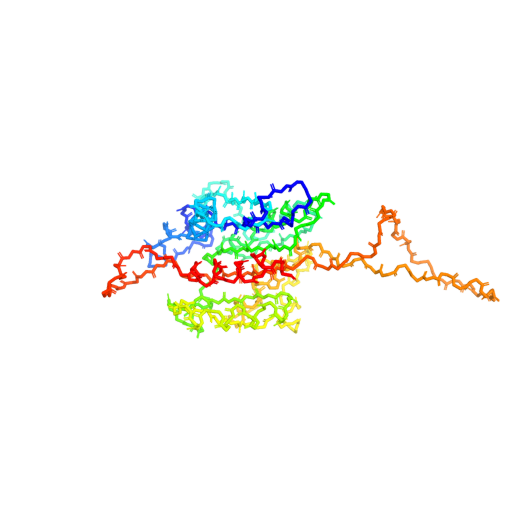2.254 -14.227 1.00 98.19 98 LEU A O 1
ATOM 692 N N . ASN A 1 99 ? 11.486 -2.623 -13.182 1.00 98.19 99 ASN A N 1
ATOM 693 C CA . ASN A 1 99 ? 12.018 -3.509 -12.160 1.00 98.19 99 ASN A CA 1
ATOM 694 C C . ASN A 1 99 ? 10.918 -4.453 -11.662 1.00 98.19 99 ASN A C 1
ATOM 696 O O . ASN A 1 99 ? 9.905 -3.997 -11.122 1.00 98.19 99 ASN A O 1
ATOM 700 N N . THR A 1 100 ? 11.092 -5.759 -11.826 1.00 98.69 100 THR A N 1
ATOM 701 C CA . THR A 1 100 ? 10.127 -6.767 -11.377 1.00 98.69 100 THR A CA 1
ATOM 702 C C . THR A 1 100 ? 10.068 -6.891 -9.849 1.00 98.69 100 THR A C 1
ATOM 704 O O . THR A 1 100 ? 9.087 -7.413 -9.339 1.00 98.69 100 THR A O 1
ATOM 707 N N . ASP A 1 101 ? 11.034 -6.334 -9.110 1.00 98.19 101 ASP A N 1
ATOM 708 C CA . ASP A 1 101 ? 11.057 -6.222 -7.637 1.00 98.19 101 ASP A CA 1
ATOM 709 C C . ASP A 1 101 ? 10.220 -5.042 -7.100 1.00 98.19 101 ASP A C 1
ATOM 711 O O . ASP A 1 101 ? 10.225 -4.720 -5.911 1.00 98.19 101 ASP A O 1
ATOM 715 N N . ALA A 1 102 ? 9.544 -4.321 -7.999 1.00 97.94 102 ALA A N 1
ATOM 716 C CA . ALA A 1 102 ? 8.531 -3.323 -7.676 1.00 97.94 102 ALA A CA 1
ATOM 717 C C . ALA A 1 102 ? 7.125 -3.837 -8.043 1.00 97.94 102 ALA A C 1
ATOM 719 O O . ALA A 1 102 ? 6.303 -3.104 -8.594 1.00 97.94 102 ALA A O 1
ATOM 720 N N . GLU A 1 103 ? 6.849 -5.102 -7.735 1.00 98.50 103 GLU A N 1
ATOM 721 C CA . GLU A 1 103 ? 5.612 -5.840 -8.015 1.00 98.50 103 GLU A CA 1
ATOM 722 C C . GLU A 1 103 ? 4.430 -5.387 -7.157 1.00 98.50 103 GLU A C 1
ATOM 724 O O . GLU A 1 103 ? 3.295 -5.329 -7.628 1.00 98.50 103 GLU A O 1
ATOM 729 N N . GLY A 1 104 ? 4.683 -5.035 -5.892 1.00 98.50 104 GLY A N 1
ATOM 730 C CA . GLY A 1 104 ? 3.625 -4.821 -4.909 1.00 98.50 104 GLY A CA 1
ATOM 731 C C . GLY A 1 104 ? 2.680 -3.694 -5.306 1.00 98.50 104 GLY A C 1
ATOM 732 O O . GLY A 1 104 ? 1.481 -3.775 -5.068 1.00 98.50 104 GLY A O 1
ATOM 733 N N . ARG A 1 105 ? 3.203 -2.661 -5.975 1.00 98.50 105 ARG A N 1
ATOM 734 C CA . ARG A 1 105 ? 2.386 -1.552 -6.479 1.00 98.50 105 ARG A CA 1
ATOM 735 C C . ARG A 1 105 ? 1.565 -1.926 -7.715 1.00 98.50 105 ARG A C 1
ATOM 737 O O . ARG A 1 105 ? 0.501 -1.353 -7.898 1.00 98.50 105 ARG A O 1
ATOM 744 N N . LEU A 1 106 ? 2.025 -2.889 -8.519 1.00 98.56 106 LEU A N 1
ATOM 745 C CA . LEU A 1 106 ? 1.303 -3.369 -9.702 1.00 98.56 106 LEU A CA 1
ATOM 746 C C . LEU A 1 106 ? 0.035 -4.116 -9.282 1.00 98.56 106 LEU A C 1
ATOM 748 O O . LEU A 1 106 ? -1.044 -3.849 -9.791 1.00 98.56 106 LEU A O 1
ATOM 752 N N . ILE A 1 107 ? 0.145 -5.006 -8.294 1.00 98.62 107 ILE A N 1
ATOM 753 C CA . ILE A 1 107 ? -1.019 -5.760 -7.808 1.00 98.62 107 ILE A CA 1
ATOM 754 C C . ILE A 1 107 ? -1.974 -4.887 -6.980 1.00 98.62 107 ILE A C 1
ATOM 756 O O . ILE A 1 107 ? -3.181 -5.122 -6.966 1.00 98.62 107 ILE A O 1
ATOM 760 N N . LEU A 1 108 ? -1.446 -3.871 -6.286 1.00 98.81 108 LEU A N 1
ATOM 761 C CA . LEU A 1 108 ? -2.266 -2.902 -5.558 1.00 98.81 108 LEU A CA 1
ATOM 762 C C . LEU A 1 108 ? -3.013 -1.960 -6.499 1.00 98.81 108 LEU A C 1
ATOM 764 O O . LEU A 1 108 ? -4.113 -1.558 -6.148 1.00 98.81 108 LEU A O 1
ATOM 768 N N . ALA A 1 109 ? -2.460 -1.627 -7.668 1.00 98.31 109 ALA A N 1
ATOM 769 C CA . ALA A 1 109 ? -3.132 -0.794 -8.661 1.00 98.31 109 ALA A CA 1
ATOM 770 C C . ALA A 1 109 ? -4.523 -1.349 -9.007 1.00 98.31 109 ALA A C 1
ATOM 772 O O . ALA A 1 109 ? -5.525 -0.663 -8.823 1.00 98.31 109 ALA A O 1
ATOM 773 N N . ASP A 1 110 ? -4.602 -2.625 -9.389 1.00 98.25 110 ASP A N 1
ATOM 774 C CA . ASP A 1 110 ? -5.878 -3.276 -9.703 1.00 98.25 110 ASP A CA 1
ATOM 775 C C . ASP A 1 110 ? -6.803 -3.385 -8.491 1.00 98.25 110 ASP A C 1
ATOM 777 O O . ASP A 1 110 ? -8.011 -3.178 -8.616 1.00 98.25 110 ASP A O 1
ATOM 781 N N . ALA A 1 111 ? -6.254 -3.677 -7.309 1.00 98.44 111 ALA A N 1
ATOM 782 C CA . ALA A 1 111 ? -7.046 -3.772 -6.087 1.00 98.44 111 ALA A CA 1
ATOM 783 C C . ALA A 1 111 ? -7.622 -2.412 -5.653 1.00 98.44 111 ALA A C 1
ATOM 785 O O . ALA A 1 111 ? -8.742 -2.361 -5.149 1.00 98.44 111 ALA A O 1
ATOM 786 N N . LEU A 1 112 ? -6.889 -1.314 -5.866 1.00 98.25 112 LEU A N 1
ATOM 787 C CA . LEU A 1 112 ? -7.356 0.051 -5.612 1.00 98.25 112 LEU A CA 1
ATOM 788 C C . LEU A 1 112 ? -8.434 0.463 -6.618 1.00 98.25 112 LEU A C 1
ATOM 790 O O . LEU A 1 112 ? -9.462 0.989 -6.199 1.00 98.25 112 LEU A O 1
ATOM 794 N N . VAL A 1 113 ? -8.253 0.154 -7.908 1.00 96.94 113 VAL A N 1
ATOM 795 C CA . VAL A 1 113 ? -9.301 0.372 -8.919 1.00 96.94 113 VAL A CA 1
ATOM 796 C C . VAL A 1 113 ? -10.564 -0.402 -8.546 1.00 96.94 113 VAL A C 1
ATOM 798 O O . VAL A 1 113 ? -11.657 0.152 -8.572 1.00 96.94 113 VAL A O 1
ATOM 801 N N . ASP A 1 114 ? -10.436 -1.675 -8.166 1.00 96.69 114 ASP A N 1
ATOM 802 C CA . ASP A 1 114 ? -11.577 -2.500 -7.769 1.00 96.69 114 ASP A CA 1
ATOM 803 C C . ASP A 1 114 ? -12.273 -1.955 -6.508 1.00 96.69 114 ASP A C 1
ATOM 805 O O . ASP A 1 114 ? -13.505 -1.892 -6.471 1.00 96.69 114 ASP A O 1
ATOM 809 N N . ALA A 1 115 ? -11.505 -1.493 -5.513 1.00 96.00 115 ALA A N 1
ATOM 810 C CA . ALA A 1 115 ? -12.021 -0.857 -4.299 1.00 96.00 115 ALA A CA 1
ATOM 811 C C . ALA A 1 115 ? -12.821 0.421 -4.593 1.00 96.00 115 ALA A C 1
ATOM 813 O O . ALA A 1 115 ? -13.860 0.646 -3.976 1.00 96.00 115 ALA A O 1
ATOM 814 N N . ASP A 1 116 ? -12.343 1.241 -5.530 1.00 93.50 116 ASP A N 1
ATOM 815 C CA . ASP A 1 116 ? -12.909 2.558 -5.841 1.00 93.50 116 ASP A CA 1
ATOM 816 C C . ASP A 1 116 ? -13.963 2.532 -6.970 1.00 93.50 116 ASP A C 1
ATOM 818 O O . ASP A 1 116 ? -14.624 3.535 -7.248 1.00 93.50 116 ASP A O 1
ATOM 822 N N . SER A 1 117 ? -14.147 1.371 -7.616 1.00 87.44 117 SER A N 1
ATOM 823 C CA . SER A 1 117 ? -15.122 1.149 -8.700 1.00 87.44 117 SER A CA 1
ATOM 824 C C . SER A 1 117 ? -16.564 0.907 -8.237 1.00 87.44 117 SER A C 1
ATOM 826 O O . SER A 1 117 ? -17.454 0.732 -9.068 1.00 87.44 117 SER A O 1
ATOM 828 N N . GLU A 1 118 ? -16.817 0.897 -6.926 1.00 77.81 118 GLU A N 1
ATOM 829 C CA . GLU A 1 118 ? -18.167 0.736 -6.378 1.00 77.81 118 GLU A CA 1
ATOM 830 C C . GLU A 1 118 ? -19.103 1.857 -6.847 1.00 77.81 118 GLU A C 1
ATOM 832 O O . GLU A 1 118 ? -18.726 3.034 -6.911 1.00 77.81 118 GLU A O 1
ATOM 837 N N . SER A 1 119 ? -20.358 1.498 -7.142 1.00 75.69 119 SER A N 1
ATOM 838 C CA . SER A 1 119 ? -21.382 2.471 -7.552 1.00 75.69 119 SER A CA 1
ATOM 839 C C . SER A 1 119 ? -21.600 3.535 -6.474 1.00 75.69 119 SER A C 1
ATOM 841 O O . SER A 1 119 ? -21.756 4.722 -6.778 1.00 75.69 119 SER A O 1
ATOM 843 N N . ASP A 1 120 ? -21.556 3.084 -5.218 1.00 81.44 120 ASP A N 1
ATOM 844 C CA . ASP A 1 120 ? -21.493 3.908 -4.020 1.00 81.44 120 ASP A CA 1
ATOM 845 C C . ASP A 1 120 ? -20.031 3.971 -3.533 1.00 81.44 120 ASP A C 1
ATOM 847 O O . ASP A 1 120 ? -19.536 2.974 -2.991 1.00 81.44 120 ASP A O 1
ATOM 851 N N . PRO A 1 121 ? -19.309 5.079 -3.794 1.00 86.00 121 PRO A N 1
ATOM 852 C CA . PRO A 1 121 ? -17.877 5.159 -3.543 1.00 86.00 121 PRO A CA 1
ATOM 853 C C . PRO A 1 121 ? -17.554 4.972 -2.056 1.00 86.00 121 PRO A C 1
ATOM 855 O O . PRO A 1 121 ? -18.317 5.422 -1.194 1.00 86.00 121 PRO A O 1
ATOM 858 N N . PRO A 1 122 ? -16.407 4.354 -1.721 1.00 94.44 122 PRO A N 1
ATOM 859 C CA . PRO A 1 122 ? -15.967 4.274 -0.338 1.00 94.44 122 PRO A CA 1
ATOM 860 C C . PRO A 1 122 ? -15.883 5.662 0.306 1.00 94.44 122 PRO A C 1
ATOM 862 O O . PRO A 1 122 ? -15.361 6.606 -0.275 1.00 94.44 122 PRO A O 1
ATOM 865 N N . ALA A 1 123 ? -16.335 5.770 1.552 1.00 95.44 123 ALA A N 1
ATOM 866 C CA . ALA A 1 123 ? -16.067 6.937 2.386 1.00 95.44 123 ALA A CA 1
ATOM 867 C C . ALA A 1 123 ? -14.578 7.022 2.768 1.00 95.44 123 ALA A C 1
ATOM 869 O O . ALA A 1 123 ? -14.078 8.097 3.087 1.00 95.44 123 ALA A O 1
ATOM 870 N N . LEU A 1 124 ? -13.878 5.881 2.766 1.00 97.56 124 LEU A N 1
ATOM 871 C CA . LEU A 1 124 ? -12.443 5.799 3.004 1.00 97.56 124 LEU A CA 1
ATOM 872 C C . LEU A 1 124 ? -11.865 4.501 2.427 1.00 97.56 124 LEU A C 1
ATOM 874 O O . LEU A 1 124 ? -12.393 3.413 2.679 1.00 97.56 124 LEU A O 1
ATOM 878 N N . ILE A 1 125 ? -10.734 4.611 1.732 1.00 98.62 125 ILE A N 1
ATOM 879 C CA . ILE A 1 125 ? -9.878 3.480 1.359 1.00 98.62 125 ILE A CA 1
ATOM 880 C C . ILE A 1 125 ? -8.629 3.499 2.243 1.00 98.62 125 ILE A C 1
ATOM 882 O O . ILE A 1 125 ? -7.959 4.523 2.365 1.00 98.62 125 ILE A O 1
ATOM 886 N N . ILE A 1 126 ? -8.291 2.363 2.850 1.00 98.88 126 ILE A N 1
ATOM 887 C CA . ILE A 1 126 ? -7.025 2.172 3.564 1.00 98.88 126 ILE A CA 1
ATOM 888 C C . ILE A 1 126 ? -6.299 1.003 2.920 1.00 98.88 126 ILE A C 1
ATOM 890 O O . ILE A 1 126 ? -6.777 -0.129 3.008 1.00 98.88 126 ILE A O 1
ATOM 894 N N . ASP A 1 127 ? -5.131 1.250 2.337 1.00 98.81 127 ASP A N 1
ATOM 895 C CA . ASP A 1 127 ? -4.250 0.178 1.903 1.00 98.81 127 ASP A CA 1
ATOM 896 C C . ASP A 1 127 ? -3.023 0.028 2.811 1.00 98.81 127 ASP A C 1
ATOM 898 O O . ASP A 1 127 ? -2.477 0.997 3.341 1.00 98.81 127 ASP A O 1
ATOM 902 N N . CYS A 1 128 ? -2.623 -1.220 3.044 1.00 98.81 128 CYS A N 1
ATOM 903 C CA . CYS A 1 128 ? -1.442 -1.568 3.825 1.00 98.81 128 CYS A CA 1
ATOM 904 C C . CYS A 1 128 ? -0.525 -2.453 2.991 1.00 98.81 128 CYS A C 1
ATOM 906 O O . CYS A 1 128 ? -0.958 -3.466 2.428 1.00 98.81 128 CYS A O 1
ATOM 908 N N . ALA A 1 129 ? 0.765 -2.126 2.978 1.00 98.69 129 ALA A N 1
ATOM 909 C CA . ALA A 1 129 ? 1.733 -2.853 2.177 1.00 98.69 129 ALA A CA 1
ATOM 910 C C . ALA A 1 129 ? 3.129 -2.844 2.792 1.00 98.69 129 ALA A C 1
ATOM 912 O O . ALA A 1 129 ? 3.574 -1.847 3.343 1.00 98.69 129 ALA A O 1
ATOM 913 N N . THR A 1 130 ? 3.853 -3.951 2.652 1.00 96.81 130 THR A N 1
ATOM 914 C CA . THR A 1 130 ? 5.313 -3.973 2.789 1.00 96.81 130 THR A CA 1
ATOM 915 C C . THR A 1 130 ? 5.924 -3.481 1.480 1.00 96.81 130 THR A C 1
ATOM 917 O O . THR A 1 130 ? 6.388 -4.275 0.664 1.00 96.81 130 THR A O 1
ATOM 920 N N . LEU A 1 131 ? 5.813 -2.179 1.200 1.00 93.00 131 LEU A N 1
ATOM 921 C CA . LEU A 1 131 ? 5.951 -1.685 -0.170 1.00 93.00 131 LEU A CA 1
ATOM 922 C C . LEU A 1 131 ? 7.373 -1.268 -0.517 1.00 93.00 131 LEU A C 1
ATOM 924 O O . LEU A 1 131 ? 7.851 -1.611 -1.597 1.00 93.00 131 LEU A O 1
ATOM 928 N N . THR A 1 132 ? 8.053 -0.511 0.349 1.00 91.19 132 THR A N 1
ATOM 929 C CA . THR A 1 132 ? 9.348 0.066 -0.027 1.00 91.19 132 THR A CA 1
ATOM 930 C C . THR A 1 132 ? 10.452 -0.144 1.003 1.00 91.19 132 THR A C 1
ATOM 932 O O . THR A 1 132 ? 10.306 0.032 2.214 1.00 91.19 132 THR A O 1
ATOM 935 N N . GLY A 1 133 ? 11.654 -0.440 0.499 1.00 91.25 133 GLY A N 1
ATOM 936 C CA . GLY A 1 133 ? 12.876 -0.323 1.294 1.00 91.25 133 GLY A CA 1
ATOM 937 C C . GLY A 1 133 ? 13.157 1.125 1.717 1.00 91.25 133 GLY A C 1
ATOM 938 O O . GLY A 1 133 ? 13.686 1.349 2.804 1.00 91.25 133 GLY A O 1
ATOM 939 N N . ALA A 1 134 ? 12.758 2.102 0.894 1.00 94.69 134 ALA A N 1
ATOM 940 C CA . ALA A 1 134 ? 13.001 3.526 1.117 1.00 94.69 134 ALA A CA 1
ATOM 941 C C . ALA A 1 134 ? 12.313 4.064 2.384 1.00 94.69 134 ALA A C 1
ATOM 943 O O . ALA A 1 134 ? 12.943 4.805 3.138 1.00 94.69 134 ALA A O 1
ATOM 944 N N . ALA A 1 135 ? 11.071 3.650 2.672 1.00 94.62 135 ALA A N 1
ATOM 945 C CA . ALA A 1 135 ? 10.378 4.035 3.904 1.00 94.62 135 ALA A CA 1
ATOM 946 C C . ALA A 1 135 ? 11.156 3.587 5.152 1.00 94.62 135 ALA A C 1
ATOM 948 O O . ALA A 1 135 ? 11.339 4.356 6.095 1.00 94.62 135 ALA A O 1
ATOM 949 N N . ARG A 1 136 ? 11.710 2.369 5.117 1.00 93.38 136 ARG A N 1
ATOM 950 C CA . ARG A 1 136 ? 12.514 1.802 6.212 1.00 93.38 136 ARG A CA 1
ATOM 951 C C . ARG A 1 136 ? 13.865 2.489 6.379 1.00 93.38 136 ARG A C 1
ATOM 953 O O . ARG A 1 136 ? 14.371 2.558 7.494 1.00 93.38 136 ARG A O 1
ATOM 960 N N . VAL A 1 137 ? 14.459 2.977 5.291 1.00 94.88 137 VAL A N 1
ATOM 961 C CA . VAL A 1 137 ? 15.686 3.787 5.356 1.00 94.88 137 VAL A CA 1
ATOM 962 C C . VAL A 1 137 ? 15.401 5.130 6.030 1.00 94.88 137 VAL A C 1
ATOM 964 O O . VAL A 1 137 ? 16.200 5.571 6.849 1.00 94.88 137 VAL A O 1
ATOM 967 N N . ALA A 1 138 ? 14.257 5.754 5.732 1.00 95.25 138 ALA A N 1
ATOM 968 C CA . ALA A 1 138 ? 13.890 7.056 6.285 1.00 95.25 138 ALA A CA 1
ATOM 969 C C . ALA A 1 138 ? 13.417 6.997 7.750 1.00 95.25 138 ALA A C 1
ATOM 971 O O . ALA A 1 138 ? 13.829 7.826 8.557 1.00 95.25 138 ALA A O 1
ATOM 972 N N . LEU A 1 139 ? 12.550 6.037 8.096 1.00 96.56 139 LEU A N 1
ATOM 973 C CA . LEU A 1 139 ? 11.846 5.986 9.390 1.00 96.56 139 LEU A CA 1
ATOM 974 C C . LEU A 1 139 ? 12.256 4.802 10.282 1.00 96.56 139 LEU A C 1
ATOM 976 O O . LEU A 1 139 ? 11.760 4.648 11.400 1.00 96.56 139 LEU A O 1
ATOM 980 N N . GLY A 1 140 ? 13.173 3.955 9.813 1.00 94.38 140 GLY A N 1
ATOM 981 C CA . GLY A 1 140 ? 13.565 2.732 10.505 1.00 94.38 140 GLY A CA 1
ATOM 982 C C . GLY A 1 140 ? 12.538 1.602 10.367 1.00 94.38 140 GLY A C 1
ATOM 983 O O . GLY A 1 140 ? 11.586 1.659 9.596 1.00 94.38 140 GLY A O 1
ATOM 984 N N . GLY A 1 141 ? 12.754 0.513 11.110 1.00 92.31 141 GLY A N 1
ATOM 985 C CA . GLY A 1 141 ? 11.930 -0.699 11.013 1.00 92.31 141 GLY A CA 1
ATOM 986 C C . GLY A 1 141 ? 10.679 -0.722 11.895 1.00 92.31 141 GLY A C 1
ATOM 987 O O . GLY A 1 141 ? 9.958 -1.716 11.852 1.00 92.31 141 GLY A O 1
ATOM 988 N N . GLU A 1 142 ? 10.449 0.309 12.715 1.00 93.31 142 GLU A N 1
ATOM 989 C CA . GLU A 1 142 ? 9.429 0.313 13.781 1.00 93.31 142 GLU A CA 1
ATOM 990 C C . GLU A 1 142 ? 8.294 1.319 13.577 1.00 93.31 142 GLU A C 1
ATOM 992 O O . GLU A 1 142 ? 7.247 1.150 14.195 1.00 93.31 142 GLU A O 1
ATOM 997 N N . VAL A 1 143 ? 8.482 2.334 12.732 1.00 97.00 143 VAL A N 1
ATOM 998 C CA . VAL A 1 143 ? 7.487 3.385 12.484 1.00 97.00 143 VAL A CA 1
ATOM 999 C C . VAL A 1 143 ? 7.006 3.267 11.037 1.00 97.00 143 VAL A C 1
ATOM 1001 O O . VAL A 1 143 ? 7.792 3.539 10.128 1.00 97.00 143 VAL A O 1
ATOM 1004 N N . PRO A 1 144 ? 5.747 2.856 10.797 1.00 97.81 144 PRO A N 1
ATOM 1005 C CA . PRO A 1 144 ? 5.154 2.880 9.469 1.00 97.81 144 PRO A CA 1
ATOM 1006 C C . PRO A 1 144 ? 5.125 4.280 8.870 1.00 97.81 144 PRO A C 1
ATOM 1008 O O . PRO A 1 144 ? 4.852 5.271 9.559 1.00 97.81 144 PRO A O 1
ATOM 1011 N N . CYS A 1 145 ? 5.352 4.330 7.564 1.00 97.88 145 CYS A N 1
ATOM 1012 C CA . CYS A 1 145 ? 5.161 5.528 6.771 1.00 97.88 145 CYS A CA 1
ATOM 1013 C C . CYS A 1 145 ? 3.708 5.589 6.302 1.00 97.88 145 CYS A C 1
ATOM 1015 O O . CYS A 1 145 ? 3.191 4.615 5.763 1.00 97.88 145 CYS A O 1
ATOM 1017 N N . VAL A 1 146 ? 3.059 6.735 6.475 1.00 98.50 146 VAL A N 1
ATOM 1018 C CA . VAL A 1 146 ? 1.688 6.973 6.021 1.00 98.50 146 VAL A CA 1
ATOM 1019 C C . VAL A 1 146 ? 1.677 8.043 4.941 1.00 98.50 146 VAL A C 1
ATO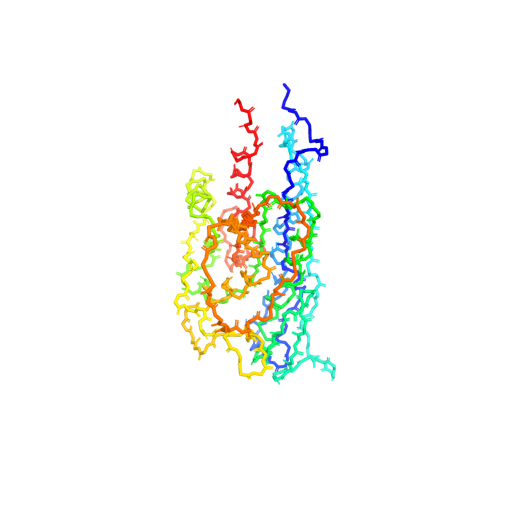M 1021 O O . VAL A 1 146 ? 2.312 9.086 5.086 1.00 98.50 146 VAL A O 1
ATOM 1024 N N . PHE A 1 147 ? 0.900 7.809 3.893 1.00 98.75 147 PHE A N 1
ATOM 1025 C CA . PHE A 1 147 ? 0.535 8.783 2.875 1.00 98.75 147 PHE A CA 1
ATOM 1026 C C . PHE A 1 147 ? -0.980 8.918 2.851 1.00 98.75 147 PHE A C 1
ATOM 1028 O O . PHE A 1 147 ? -1.696 7.955 3.107 1.00 98.75 147 PHE A O 1
ATOM 1035 N N . CYS A 1 148 ? -1.469 10.122 2.583 1.00 98.38 148 CYS A N 1
ATOM 1036 C CA . CYS A 1 148 ? -2.896 10.400 2.587 1.00 98.38 148 CYS A CA 1
ATOM 1037 C C . CYS A 1 148 ? -3.192 11.559 1.639 1.00 98.38 148 CYS A C 1
ATOM 1039 O O . CYS A 1 148 ? -2.451 12.550 1.639 1.00 98.38 148 CYS A O 1
ATOM 1041 N N . ASN A 1 149 ? -4.247 11.432 0.834 1.00 96.50 149 ASN A N 1
ATOM 1042 C CA . ASN A 1 149 ? -4.683 12.495 -0.078 1.00 96.50 149 ASN A CA 1
ATOM 1043 C C . ASN A 1 149 ? -5.470 13.610 0.635 1.00 96.50 149 ASN A C 1
ATOM 1045 O O . ASN A 1 149 ? -5.563 14.711 0.099 1.00 96.50 149 ASN A O 1
ATOM 1049 N N . ASP A 1 150 ? -5.928 13.362 1.865 1.00 96.25 150 ASP A N 1
ATOM 1050 C CA . ASP A 1 150 ? -6.532 14.353 2.757 1.00 96.25 150 ASP A CA 1
ATOM 1051 C C . ASP A 1 150 ? -5.588 14.709 3.938 1.00 96.25 150 ASP A C 1
ATOM 1053 O O . ASP A 1 150 ? -5.348 13.891 4.836 1.00 96.25 150 ASP A O 1
ATOM 1057 N N . PRO A 1 151 ? -5.052 15.945 3.995 1.00 95.38 151 PRO A N 1
ATOM 1058 C CA . PRO A 1 151 ? -4.203 16.411 5.094 1.00 95.38 151 PRO A CA 1
ATOM 1059 C C . PRO A 1 151 ? -4.854 16.418 6.487 1.00 95.38 151 PRO A C 1
ATOM 1061 O O . PRO A 1 151 ? -4.141 16.345 7.490 1.00 95.38 151 PRO A O 1
ATOM 1064 N N . GLN A 1 152 ? -6.173 16.582 6.596 1.00 96.19 152 GLN A N 1
ATOM 1065 C CA . GLN A 1 152 ? -6.886 16.575 7.877 1.00 96.19 152 GLN A CA 1
ATOM 1066 C C . GLN A 1 152 ? -6.983 15.156 8.439 1.00 96.19 152 GLN A C 1
ATOM 1068 O O . GLN A 1 152 ? -6.672 14.943 9.617 1.00 96.19 152 GLN A O 1
ATOM 1073 N N . ILE A 1 153 ? -7.311 14.180 7.587 1.00 97.62 153 ILE A N 1
ATOM 1074 C CA . ILE A 1 153 ? -7.283 12.753 7.938 1.00 97.62 153 ILE A CA 1
ATOM 1075 C C . ILE A 1 153 ? -5.875 12.348 8.385 1.00 97.62 153 ILE A C 1
ATOM 1077 O O . ILE A 1 153 ? -5.709 11.767 9.460 1.00 97.62 153 ILE A O 1
ATOM 1081 N N . ALA A 1 154 ? -4.846 12.738 7.626 1.00 97.75 154 ALA A N 1
ATOM 1082 C CA . ALA A 1 154 ? -3.455 12.411 7.934 1.00 97.75 154 ALA A CA 1
ATOM 1083 C C . ALA A 1 154 ? -3.011 12.927 9.315 1.00 97.75 154 ALA A C 1
ATOM 1085 O O . ALA A 1 154 ? -2.426 12.192 10.116 1.00 97.75 154 ALA A O 1
ATOM 1086 N N . ARG A 1 155 ? -3.321 14.197 9.620 1.00 97.62 155 ARG A N 1
ATOM 1087 C CA . ARG A 1 155 ? -3.002 14.813 10.919 1.00 97.62 155 ARG A CA 1
ATOM 1088 C C . ARG A 1 155 ? -3.741 14.129 12.061 1.00 97.62 155 ARG A C 1
ATOM 1090 O O . ARG A 1 155 ? -3.125 13.855 13.091 1.00 97.62 155 ARG A O 1
ATOM 1097 N N . THR A 1 156 ? -5.026 13.835 11.872 1.00 97.94 156 THR A N 1
ATOM 1098 C CA . THR A 1 156 ? -5.846 13.139 12.871 1.00 97.94 156 THR A CA 1
ATOM 1099 C C . THR A 1 156 ? -5.268 11.761 13.172 1.00 97.94 156 THR A C 1
ATOM 1101 O O . THR A 1 156 ? -5.010 11.448 14.333 1.00 97.94 156 THR A O 1
ATOM 1104 N N . LEU A 1 157 ? -4.954 10.967 12.144 1.00 98.50 157 LEU A N 1
ATOM 1105 C CA . LEU A 1 157 ? -4.334 9.654 12.315 1.00 98.50 157 LEU A CA 1
ATOM 1106 C C . LEU A 1 157 ? -2.996 9.748 13.063 1.00 98.50 157 LEU A C 1
ATOM 1108 O O . LEU A 1 157 ? -2.763 8.988 14.004 1.00 98.50 157 LEU A O 1
ATOM 1112 N N . GLN A 1 158 ? -2.131 10.707 12.720 1.00 98.00 158 GLN A N 1
ATOM 1113 C CA . GLN A 1 158 ? -0.857 10.880 13.422 1.00 98.00 158 GLN A CA 1
ATOM 1114 C C . GLN A 1 158 ? -1.052 11.263 14.903 1.00 98.00 158 GLN A C 1
ATOM 1116 O O . GLN A 1 158 ? -0.345 10.743 15.771 1.00 98.00 158 GLN A O 1
ATOM 1121 N N . GLN A 1 159 ? -2.028 12.116 15.226 1.00 98.12 159 GLN A N 1
ATOM 1122 C CA . GLN A 1 159 ? -2.373 12.459 16.612 1.00 98.12 159 GLN A CA 1
ATOM 1123 C C . GLN A 1 159 ? -2.913 11.248 17.388 1.00 98.12 159 GLN A C 1
ATOM 1125 O O . GLN A 1 159 ? -2.454 10.975 18.502 1.00 98.12 159 GLN A O 1
ATOM 1130 N N . VAL A 1 160 ? -3.834 10.489 16.781 1.00 98.31 160 VAL A N 1
ATOM 1131 C CA . VAL A 1 160 ? -4.386 9.246 17.339 1.00 98.31 160 VAL A CA 1
ATOM 1132 C C . VAL A 1 160 ? -3.264 8.251 17.629 1.00 98.31 160 VAL A C 1
ATOM 1134 O O . VAL A 1 160 ? -3.203 7.702 18.730 1.00 98.31 160 VAL A O 1
ATOM 1137 N N . SER A 1 161 ? -2.344 8.067 16.678 1.00 98.25 161 SER A N 1
ATOM 1138 C CA . SER A 1 161 ? -1.219 7.128 16.772 1.00 98.25 161 SER A CA 1
ATOM 1139 C C . SER A 1 161 ? -0.361 7.372 18.019 1.00 98.25 161 SER A C 1
ATOM 1141 O O . SER A 1 161 ? -0.072 6.444 18.782 1.00 98.25 161 SER A O 1
ATOM 1143 N N . SER A 1 162 ? -0.073 8.647 18.305 1.00 97.56 162 SER A N 1
ATOM 1144 C CA . SER A 1 162 ? 0.669 9.082 19.488 1.00 97.56 162 SER A CA 1
ATOM 1145 C C . SER A 1 162 ? -0.109 8.792 20.777 1.00 97.56 162 SER A C 1
ATOM 1147 O O . SER A 1 162 ? 0.455 8.265 21.739 1.00 97.56 162 SER A O 1
ATOM 1149 N N . ARG A 1 163 ? -1.421 9.074 20.803 1.00 97.94 163 ARG A N 1
ATOM 1150 C CA . ARG A 1 163 ? -2.284 8.837 21.976 1.00 97.94 163 ARG A CA 1
ATOM 1151 C C . ARG A 1 163 ? -2.388 7.353 22.318 1.00 97.94 163 ARG A C 1
ATOM 1153 O O . ARG A 1 163 ? -2.311 6.988 23.491 1.00 97.94 163 ARG A O 1
ATOM 1160 N N . VAL A 1 164 ? -2.537 6.490 21.313 1.00 98.00 164 VAL A N 1
ATOM 1161 C CA . VAL A 1 164 ? -2.652 5.040 21.530 1.00 98.00 164 VAL A CA 1
ATOM 1162 C C . VAL A 1 164 ? -1.301 4.335 21.642 1.00 98.00 164 VAL A C 1
ATOM 1164 O O . VAL A 1 164 ? -1.286 3.147 21.969 1.00 98.00 164 VAL A O 1
ATOM 1167 N N . ARG A 1 165 ? -0.181 5.045 21.451 1.00 96.69 165 ARG A N 1
ATOM 1168 C CA . ARG A 1 165 ? 1.196 4.518 21.490 1.00 96.69 165 ARG A CA 1
ATOM 1169 C C . ARG A 1 165 ? 1.462 3.431 20.446 1.00 96.69 165 ARG A C 1
ATOM 1171 O O . ARG A 1 165 ? 2.114 2.428 20.731 1.00 96.69 165 ARG A O 1
ATOM 1178 N N . ASP A 1 166 ? 0.928 3.629 19.251 1.00 97.31 166 ASP A N 1
ATOM 1179 C CA . ASP A 1 166 ? 1.205 2.817 18.068 1.00 97.31 166 ASP A CA 1
ATOM 1180 C C . ASP A 1 166 ? 1.589 3.779 16.949 1.00 97.31 166 ASP A C 1
ATOM 1182 O O . ASP A 1 166 ? 0.731 4.280 16.236 1.00 97.31 166 ASP A O 1
ATOM 1186 N N . GLN A 1 167 ? 2.861 4.175 16.923 1.00 96.50 167 GLN A N 1
ATOM 1187 C CA . GLN A 1 167 ? 3.294 5.359 16.191 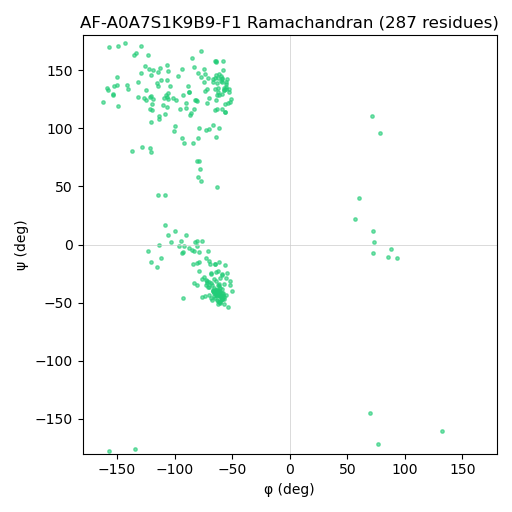1.00 96.50 167 GLN A CA 1
ATOM 1188 C C . GLN A 1 167 ? 3.249 5.135 14.682 1.00 96.50 167 GLN A C 1
ATOM 1190 O O . GLN A 1 167 ? 3.812 4.162 14.192 1.00 96.50 167 GLN A O 1
ATOM 1195 N N . VAL A 1 168 ? 2.688 6.099 13.954 1.00 98.25 168 VAL A N 1
ATOM 1196 C CA . VAL A 1 168 ? 2.870 6.242 12.504 1.00 98.25 168 VAL A CA 1
ATOM 1197 C C . VAL A 1 168 ? 3.426 7.629 12.198 1.00 98.25 168 VAL A C 1
ATOM 1199 O O . VAL A 1 168 ? 3.366 8.530 13.046 1.00 98.25 168 VAL A O 1
ATOM 1202 N N . TRP A 1 169 ? 3.970 7.807 10.997 1.00 98.44 169 TRP A N 1
ATOM 1203 C CA . TRP A 1 169 ? 4.466 9.104 10.548 1.00 98.44 169 TRP A CA 1
ATOM 1204 C C . TRP A 1 169 ? 3.955 9.452 9.156 1.00 98.44 169 TRP A C 1
ATOM 1206 O O . TRP A 1 169 ? 4.127 8.677 8.216 1.00 98.44 169 TRP A O 1
ATOM 1216 N N . TRP A 1 170 ? 3.346 10.628 9.020 1.00 98.19 170 TRP A N 1
ATOM 1217 C CA . TRP A 1 170 ? 2.839 11.116 7.746 1.00 98.19 170 TRP A CA 1
ATOM 1218 C C . TRP A 1 170 ? 3.963 11.723 6.894 1.00 98.19 170 TRP A C 1
ATOM 1220 O O . TRP A 1 170 ? 4.646 12.659 7.318 1.00 98.19 170 TRP A O 1
ATOM 1230 N N . LEU A 1 171 ? 4.133 11.207 5.674 1.00 98.19 171 LEU A N 1
ATOM 1231 C CA . LEU A 1 171 ? 4.940 11.813 4.616 1.00 98.19 171 LEU A CA 1
ATOM 1232 C C . LEU A 1 171 ? 4.048 12.444 3.531 1.00 98.19 171 LEU A C 1
ATOM 1234 O O . LEU A 1 171 ? 2.943 11.964 3.264 1.00 98.19 171 LEU A O 1
ATOM 1238 N N . PRO A 1 172 ? 4.512 13.524 2.875 1.00 97.19 172 PRO A N 1
ATOM 1239 C CA . PRO A 1 172 ? 3.711 14.225 1.882 1.00 97.19 172 PRO A CA 1
ATOM 1240 C C . PRO A 1 172 ? 3.598 13.439 0.570 1.00 97.19 172 PRO A C 1
ATOM 1242 O O . PRO A 1 172 ? 4.569 12.849 0.098 1.00 97.19 172 PRO A O 1
ATOM 1245 N N . LEU A 1 173 ? 2.448 13.558 -0.098 1.00 97.62 173 LEU A N 1
ATOM 1246 C CA . LEU A 1 173 ? 2.297 13.253 -1.526 1.00 97.62 173 LEU A CA 1
ATOM 1247 C C . LEU A 1 173 ? 2.842 14.429 -2.354 1.00 97.62 173 LEU A C 1
ATOM 1249 O O . LEU A 1 173 ? 2.098 15.236 -2.912 1.00 97.62 173 LEU A O 1
ATOM 1253 N N . TRP A 1 174 ? 4.168 14.589 -2.360 1.00 97.62 174 TRP A N 1
ATOM 1254 C CA . TRP A 1 174 ? 4.826 15.719 -3.018 1.00 97.62 174 TRP A CA 1
ATOM 1255 C C . TRP A 1 174 ? 4.737 15.617 -4.548 1.00 97.62 174 TRP A C 1
ATOM 1257 O O . TRP A 1 174 ? 5.541 14.942 -5.190 1.00 97.62 174 TRP A O 1
ATOM 1267 N N . LYS A 1 175 ? 3.786 16.347 -5.145 1.00 96.00 175 LYS A N 1
ATOM 1268 C CA . LYS A 1 175 ? 3.498 16.327 -6.593 1.00 96.00 175 LYS A CA 1
ATOM 1269 C C . LYS A 1 175 ? 4.707 16.621 -7.488 1.00 96.00 175 LYS A C 1
ATOM 1271 O O . LYS A 1 175 ? 4.740 16.155 -8.621 1.00 96.00 175 LYS A O 1
ATOM 1276 N N . GLY A 1 176 ? 5.721 17.335 -6.990 1.00 97.12 176 GLY A N 1
ATOM 1277 C CA . GLY A 1 176 ? 6.951 17.608 -7.741 1.00 97.12 176 GLY A CA 1
ATOM 1278 C C . GLY A 1 176 ? 7.748 16.355 -8.127 1.00 97.12 176 GLY A C 1
ATOM 1279 O O . GLY A 1 176 ? 8.609 16.439 -8.995 1.00 97.12 176 GLY A O 1
ATOM 1280 N N . TYR A 1 177 ? 7.463 15.194 -7.527 1.00 97.25 177 TYR A N 1
ATOM 1281 C CA . TYR A 1 177 ? 8.065 13.917 -7.926 1.00 97.25 177 TYR A CA 1
ATOM 1282 C C . TYR A 1 177 ? 7.232 13.122 -8.939 1.00 97.25 177 TYR A C 1
ATOM 1284 O O . TYR A 1 177 ? 7.738 12.144 -9.477 1.00 97.25 177 TYR A O 1
ATOM 1292 N N . ALA A 1 178 ? 6.005 13.544 -9.261 1.00 95.38 178 ALA A N 1
ATOM 1293 C CA . ALA A 1 178 ? 5.155 12.853 -10.233 1.00 95.38 178 ALA A CA 1
ATOM 1294 C C . ALA A 1 178 ? 5.785 12.698 -11.637 1.00 95.38 178 ALA A C 1
ATOM 1296 O O . ALA A 1 178 ? 5.569 11.658 -12.254 1.00 95.38 178 ALA A O 1
ATOM 1297 N N . PRO A 1 179 ? 6.603 13.640 -12.158 1.00 96.19 179 PRO A N 1
ATOM 1298 C CA . PRO A 1 179 ? 7.295 13.421 -13.429 1.00 96.19 179 PRO A CA 1
ATOM 1299 C C . PRO A 1 179 ? 8.214 12.189 -13.442 1.00 96.19 179 PRO A C 1
ATOM 1301 O O . PRO A 1 179 ? 8.410 11.612 -14.504 1.00 96.19 179 PRO A O 1
ATOM 1304 N N . GLN A 1 180 ? 8.723 11.746 -12.284 1.00 96.00 180 GLN A N 1
ATOM 1305 C CA . GLN A 1 180 ? 9.665 10.620 -12.195 1.00 96.00 180 GLN A CA 1
ATOM 1306 C C . GLN A 1 180 ? 9.032 9.248 -12.449 1.00 96.00 180 GLN A C 1
ATOM 1308 O O . GLN A 1 180 ? 9.757 8.267 -12.567 1.00 96.00 180 GLN A O 1
ATOM 1313 N N . ILE A 1 181 ? 7.699 9.157 -12.492 1.00 96.38 181 ILE A N 1
ATOM 1314 C CA . ILE A 1 181 ? 6.975 7.916 -12.815 1.00 96.38 181 ILE A CA 1
ATOM 1315 C C . ILE A 1 181 ? 6.373 7.946 -14.215 1.00 96.38 181 ILE A C 1
ATOM 1317 O O . ILE A 1 181 ? 5.630 7.036 -14.551 1.00 96.38 181 ILE A O 1
ATOM 1321 N N . LYS A 1 182 ? 6.675 8.958 -15.037 1.00 97.00 182 LYS A N 1
ATOM 1322 C CA . LYS A 1 182 ? 6.269 8.958 -16.445 1.00 97.00 182 LYS A CA 1
ATOM 1323 C C . LYS A 1 182 ? 7.130 7.986 -17.250 1.00 97.00 182 LYS A C 1
ATOM 1325 O O . LYS A 1 182 ? 8.344 7.914 -17.029 1.00 97.00 182 LYS A O 1
ATOM 1330 N N . SER A 1 183 ? 6.492 7.266 -18.165 1.00 97.69 183 SER A N 1
ATOM 1331 C CA . SER A 1 183 ? 7.142 6.407 -19.157 1.00 97.69 183 SER A CA 1
ATOM 1332 C C . SER A 1 183 ? 7.068 7.059 -20.541 1.00 97.69 183 SER A C 1
ATOM 1334 O O . SER A 1 183 ? 6.182 7.870 -20.805 1.00 97.69 183 SER A O 1
ATOM 1336 N N . ASP A 1 184 ? 8.014 6.709 -21.411 1.00 97.06 184 ASP A N 1
ATOM 1337 C CA . ASP A 1 184 ? 8.014 7.121 -22.819 1.00 97.06 184 ASP A CA 1
ATOM 1338 C C . ASP A 1 184 ? 7.143 6.198 -23.695 1.00 97.06 184 ASP A C 1
ATOM 1340 O O . ASP A 1 184 ? 6.796 6.565 -24.817 1.00 97.06 184 ASP A O 1
ATOM 1344 N N . ILE A 1 185 ? 6.800 4.998 -23.203 1.00 98.12 185 ILE A N 1
ATOM 1345 C CA . ILE A 1 185 ? 6.074 3.956 -23.957 1.00 98.12 185 ILE A CA 1
ATOM 1346 C C . ILE A 1 185 ? 4.770 3.493 -23.287 1.00 98.12 185 ILE A C 1
ATOM 1348 O O . ILE A 1 185 ? 4.040 2.686 -23.860 1.00 98.12 185 ILE A O 1
ATOM 1352 N N . ALA A 1 186 ? 4.488 3.978 -22.080 1.00 98.50 186 ALA A N 1
ATOM 1353 C CA . ALA A 1 186 ? 3.293 3.693 -21.292 1.00 98.50 186 ALA A CA 1
ATOM 1354 C C . ALA A 1 186 ? 2.860 4.956 -20.526 1.00 98.50 186 ALA A C 1
ATOM 1356 O O . ALA A 1 186 ? 3.580 5.955 -20.503 1.00 98.50 186 ALA A O 1
ATOM 1357 N N . ASP A 1 187 ? 1.712 4.919 -19.850 1.00 98.31 187 ASP A N 1
ATOM 1358 C CA . ASP A 1 187 ? 1.254 6.055 -19.038 1.00 98.31 187 ASP A CA 1
ATOM 1359 C C . ASP A 1 187 ? 2.188 6.304 -17.846 1.00 98.31 187 ASP A C 1
ATOM 1361 O O . ASP A 1 187 ? 2.516 7.447 -17.513 1.00 98.31 187 ASP A O 1
ATOM 1365 N N . LEU A 1 188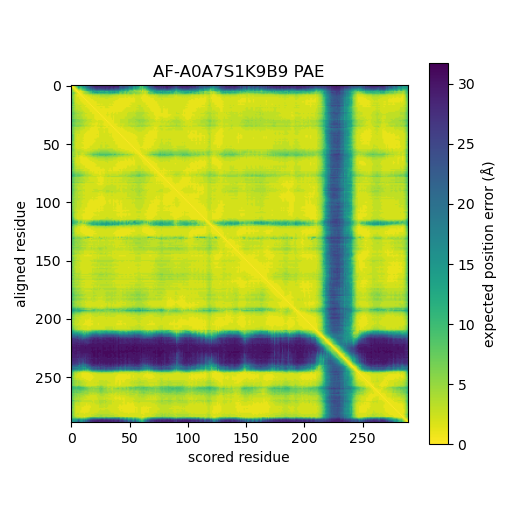 ? 2.628 5.218 -17.202 1.00 98.38 188 LEU A N 1
ATOM 1366 C CA . LEU A 1 188 ? 3.487 5.231 -16.021 1.00 98.38 188 LEU A CA 1
ATOM 1367 C C . LEU A 1 188 ? 4.623 4.206 -16.140 1.00 98.38 188 LEU A C 1
ATOM 1369 O O . LEU A 1 188 ? 4.542 3.253 -16.906 1.00 98.38 188 LEU A O 1
ATOM 1373 N N . LYS A 1 189 ? 5.660 4.347 -15.312 1.00 98.19 189 LYS A N 1
ATOM 1374 C CA . LYS A 1 189 ? 6.656 3.303 -15.025 1.00 98.19 189 LYS A CA 1
ATOM 1375 C C . LYS A 1 189 ? 6.648 2.929 -13.548 1.00 98.19 189 LYS A C 1
ATOM 1377 O O . LYS A 1 189 ? 6.342 3.753 -12.683 1.00 98.19 189 LYS A O 1
ATOM 1382 N N . ASN A 1 190 ? 6.987 1.679 -13.235 1.00 97.69 190 ASN A N 1
ATOM 1383 C CA . ASN A 1 190 ? 6.834 1.147 -11.876 1.00 97.69 190 ASN A CA 1
ATOM 1384 C C . ASN A 1 190 ? 7.976 1.499 -10.898 1.00 97.69 190 ASN A C 1
ATOM 1386 O O . ASN A 1 190 ? 7.917 1.109 -9.730 1.00 97.69 190 ASN A O 1
ATOM 1390 N N . ILE A 1 191 ? 8.979 2.273 -11.319 1.00 95.75 191 ILE A N 1
ATOM 1391 C CA . ILE A 1 191 ? 10.091 2.748 -10.478 1.00 95.75 191 ILE A CA 1
ATOM 1392 C C . ILE A 1 191 ? 10.296 4.263 -10.597 1.00 95.75 191 ILE A C 1
ATOM 1394 O O . ILE A 1 191 ? 9.696 4.922 -11.436 1.00 95.75 191 ILE A O 1
ATOM 1398 N N . ALA A 1 192 ? 11.156 4.808 -9.737 1.00 91.31 192 ALA A N 1
ATOM 1399 C CA . ALA A 1 192 ? 11.664 6.173 -9.851 1.00 91.31 192 ALA A CA 1
ATOM 1400 C C . ALA A 1 192 ? 12.883 6.240 -10.790 1.00 91.31 192 ALA A C 1
ATOM 1402 O O . ALA A 1 192 ? 13.590 5.246 -10.944 1.00 91.31 192 ALA A O 1
ATOM 1403 N N . ASP A 1 193 ? 13.200 7.433 -11.304 1.00 87.38 193 ASP A N 1
ATOM 1404 C CA . ASP A 1 193 ? 14.420 7.698 -12.093 1.00 87.38 193 ASP A CA 1
ATOM 1405 C C . ASP A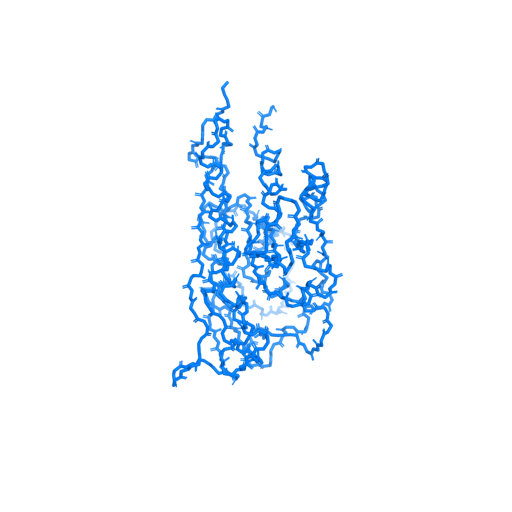 1 193 ? 15.727 7.541 -11.295 1.00 87.38 193 ASP A C 1
ATOM 1407 O O . ASP A 1 193 ? 16.814 7.446 -11.865 1.00 87.38 193 ASP A O 1
ATOM 1411 N N . GLY A 1 194 ? 15.650 7.541 -9.962 1.00 90.25 194 GLY A N 1
ATOM 1412 C CA . GLY A 1 194 ? 16.821 7.491 -9.096 1.00 90.25 194 GLY A CA 1
ATOM 1413 C C . GLY A 1 194 ? 16.533 6.951 -7.694 1.00 90.25 194 GLY A C 1
ATOM 1414 O O . GLY A 1 194 ? 15.405 6.586 -7.367 1.00 90.25 194 GLY A O 1
ATOM 1415 N N . PRO A 1 195 ? 17.555 6.911 -6.819 1.00 90.38 195 PRO A N 1
ATOM 1416 C CA . PRO A 1 195 ? 17.465 6.246 -5.516 1.00 90.38 195 PRO A CA 1
ATOM 1417 C C . PRO A 1 195 ? 16.723 7.064 -4.444 1.00 90.38 195 PRO A C 1
ATOM 1419 O O . PRO A 1 195 ? 16.515 6.586 -3.328 1.00 90.38 195 PRO A O 1
ATOM 1422 N N . MET A 1 196 ? 16.364 8.315 -4.737 1.00 95.06 196 MET A N 1
ATOM 1423 C CA . MET A 1 196 ? 15.810 9.256 -3.765 1.00 95.06 196 MET A CA 1
ATOM 1424 C C . MET A 1 196 ? 14.285 9.295 -3.827 1.00 95.06 196 MET A C 1
ATOM 1426 O O . MET A 1 196 ? 13.689 9.189 -4.890 1.00 95.06 196 MET A O 1
ATOM 1430 N N . GLY A 1 197 ? 13.637 9.481 -2.675 1.00 95.25 197 GLY A N 1
ATOM 1431 C CA . GLY A 1 197 ? 12.187 9.693 -2.616 1.00 95.25 197 GLY A CA 1
ATOM 1432 C C . GLY A 1 197 ? 11.329 8.456 -2.906 1.00 95.25 197 GLY A C 1
ATOM 1433 O O . GLY A 1 197 ? 10.117 8.597 -3.033 1.00 95.25 197 GLY A O 1
ATOM 1434 N N . GLY A 1 198 ? 11.916 7.254 -2.959 1.00 96.19 198 GLY A N 1
ATOM 1435 C CA . GLY A 1 198 ? 11.230 6.030 -3.394 1.00 96.19 198 GLY A CA 1
ATOM 1436 C C . GLY A 1 198 ? 9.902 5.724 -2.686 1.00 96.19 198 GLY A C 1
ATOM 1437 O O . GLY A 1 198 ? 8.977 5.254 -3.340 1.00 96.19 198 GLY A O 1
ATOM 1438 N N . ALA A 1 199 ? 9.769 6.042 -1.392 1.00 97.06 199 ALA A N 1
ATOM 1439 C CA . ALA A 1 199 ? 8.513 5.866 -0.653 1.00 97.06 199 ALA A CA 1
ATOM 1440 C C . ALA A 1 199 ? 7.408 6.813 -1.156 1.00 97.06 199 ALA A C 1
ATOM 1442 O O . ALA A 1 199 ? 6.305 6.374 -1.464 1.00 97.06 199 ALA A O 1
ATOM 1443 N N . ILE A 1 200 ? 7.727 8.106 -1.312 1.00 98.31 200 ILE A N 1
ATOM 1444 C CA . ILE A 1 200 ? 6.791 9.112 -1.842 1.00 98.31 200 ILE A CA 1
ATOM 1445 C C . ILE A 1 200 ? 6.405 8.762 -3.278 1.00 98.31 200 ILE A C 1
ATOM 1447 O O . ILE A 1 200 ? 5.239 8.842 -3.643 1.00 98.31 200 ILE A O 1
ATOM 1451 N N . ILE A 1 201 ? 7.376 8.349 -4.091 1.00 97.88 201 ILE A N 1
ATOM 1452 C CA . ILE A 1 201 ? 7.153 8.023 -5.499 1.00 97.88 201 ILE A CA 1
ATOM 1453 C C . ILE A 1 201 ? 6.268 6.780 -5.654 1.00 97.88 201 ILE A C 1
ATOM 1455 O O . ILE A 1 201 ? 5.376 6.774 -6.497 1.00 97.88 201 ILE A O 1
ATOM 1459 N N . ALA A 1 202 ? 6.456 5.758 -4.816 1.00 98.12 202 ALA A N 1
ATOM 1460 C CA . ALA A 1 202 ? 5.568 4.598 -4.789 1.00 98.12 202 ALA A CA 1
ATOM 1461 C C . ALA A 1 202 ? 4.128 4.984 -4.412 1.00 98.12 202 ALA A C 1
ATOM 1463 O O . ALA A 1 202 ? 3.188 4.528 -5.057 1.00 98.12 202 ALA A O 1
ATOM 1464 N N . ALA A 1 203 ? 3.950 5.875 -3.432 1.00 98.38 203 ALA A N 1
ATOM 1465 C CA . ALA A 1 203 ? 2.630 6.380 -3.068 1.00 98.38 203 ALA A CA 1
ATOM 1466 C C . ALA A 1 203 ? 1.999 7.224 -4.193 1.00 98.38 203 ALA A C 1
ATOM 1468 O O . ALA A 1 203 ? 0.821 7.068 -4.493 1.00 98.38 203 ALA A O 1
ATOM 1469 N N . LEU A 1 204 ? 2.776 8.072 -4.876 1.00 98.12 204 LEU A N 1
ATOM 1470 C CA . LEU A 1 204 ? 2.293 8.816 -6.046 1.00 98.12 204 LEU A CA 1
ATOM 1471 C C . LEU A 1 204 ? 1.884 7.878 -7.185 1.00 98.12 204 LEU A C 1
ATOM 1473 O O . LEU A 1 204 ? 0.873 8.128 -7.829 1.00 98.12 204 LEU A O 1
ATOM 1477 N N . TYR A 1 205 ? 2.626 6.791 -7.414 1.00 98.50 205 TYR A N 1
ATOM 1478 C CA . TYR A 1 205 ? 2.236 5.761 -8.377 1.00 98.50 205 TYR A CA 1
ATOM 1479 C C . TYR A 1 205 ? 0.855 5.187 -8.029 1.00 98.50 205 TYR A C 1
ATOM 1481 O O . TYR A 1 205 ? -0.037 5.226 -8.871 1.00 98.50 205 TYR A O 1
ATOM 1489 N N . LEU A 1 206 ? 0.640 4.758 -6.777 1.00 98.50 206 LEU A N 1
ATOM 1490 C CA . LEU A 1 206 ? -0.652 4.227 -6.317 1.00 98.50 206 LEU A CA 1
ATOM 1491 C C . LEU A 1 206 ? -1.796 5.247 -6.437 1.00 98.50 206 LEU A C 1
ATOM 1493 O O . LEU A 1 206 ? -2.901 4.881 -6.828 1.00 98.50 206 LEU A O 1
ATOM 1497 N N . GLN A 1 207 ? -1.529 6.533 -6.179 1.00 97.06 207 GLN A N 1
ATOM 1498 C CA . GLN A 1 207 ? -2.536 7.597 -6.262 1.00 97.06 207 GLN A CA 1
ATOM 1499 C C . GLN A 1 207 ? -3.178 7.721 -7.657 1.00 97.06 207 GLN A C 1
ATOM 1501 O O . GLN A 1 207 ? -4.318 8.172 -7.758 1.00 97.06 207 GLN A O 1
ATOM 1506 N N . ASN A 1 208 ? -2.484 7.315 -8.729 1.00 96.12 208 ASN A N 1
ATOM 1507 C CA . ASN A 1 208 ? -3.027 7.353 -10.094 1.00 96.12 208 ASN A CA 1
ATOM 1508 C C . ASN A 1 208 ? -4.160 6.340 -10.331 1.00 96.12 208 ASN A C 1
ATOM 1510 O O . ASN A 1 208 ? -4.896 6.479 -11.306 1.00 96.12 208 ASN A O 1
ATOM 1514 N N . TYR A 1 209 ? -4.307 5.342 -9.457 1.00 96.31 209 TYR A N 1
ATOM 1515 C CA . TYR A 1 209 ? -5.307 4.275 -9.575 1.00 96.31 209 TYR A CA 1
ATOM 1516 C C . TYR A 1 209 ? -6.582 4.534 -8.773 1.00 96.31 209 TYR A C 1
ATOM 1518 O O . TYR A 1 209 ? -7.517 3.740 -8.827 1.00 96.31 209 TYR A O 1
ATOM 1526 N N . LEU A 1 210 ? -6.633 5.658 -8.061 1.00 93.94 210 LEU A N 1
ATOM 1527 C CA . LEU A 1 210 ? -7.857 6.174 -7.463 1.00 93.94 210 LEU A CA 1
ATOM 1528 C C . LEU A 1 210 ? -8.645 6.971 -8.501 1.00 93.94 210 LEU A C 1
ATOM 1530 O O . LEU A 1 210 ? -8.072 7.593 -9.403 1.00 93.94 210 LEU A O 1
ATOM 1534 N N . ARG A 1 211 ? -9.963 7.025 -8.333 1.00 88.25 211 ARG A N 1
ATOM 1535 C CA . ARG A 1 211 ? -10.851 7.853 -9.141 1.00 88.25 211 ARG A CA 1
ATOM 1536 C C . ARG A 1 211 ? -10.389 9.305 -9.099 1.00 88.25 211 ARG A C 1
ATOM 1538 O O . ARG A 1 211 ? -9.977 9.836 -8.061 1.00 88.25 211 ARG A O 1
ATOM 1545 N N . LYS A 1 212 ? -10.470 9.964 -10.249 1.00 84.94 212 LYS A N 1
ATOM 1546 C CA . LYS A 1 212 ? -10.225 11.401 -10.345 1.00 84.94 212 LYS A CA 1
ATOM 1547 C C . LYS A 1 212 ? -11.475 12.155 -9.878 1.00 84.94 212 LYS A C 1
ATOM 1549 O O . LYS A 1 212 ? -12.585 11.656 -10.078 1.00 84.94 212 LYS A O 1
ATOM 1554 N N . PRO A 1 213 ? -11.316 13.339 -9.266 1.00 77.75 213 PRO A N 1
ATOM 1555 C CA . PRO A 1 213 ? -12.456 14.202 -9.007 1.00 77.75 213 PRO A CA 1
ATOM 1556 C C . PRO A 1 213 ? -13.073 14.613 -10.347 1.00 77.75 213 PRO A C 1
ATOM 1558 O O . PRO A 1 213 ? -12.351 14.977 -11.279 1.00 77.75 213 PRO A O 1
ATOM 1561 N N . THR A 1 214 ? -14.395 14.549 -10.460 1.00 72.44 214 THR A N 1
ATOM 1562 C CA . THR A 1 214 ? -15.089 15.085 -11.638 1.00 72.44 214 THR A CA 1
ATOM 1563 C C . THR A 1 214 ? -15.075 16.605 -11.541 1.00 72.44 214 THR A C 1
ATOM 1565 O O . THR A 1 214 ? -15.398 17.150 -10.481 1.00 72.44 214 THR A O 1
ATOM 1568 N N . LYS A 1 215 ? -14.712 17.300 -12.623 1.00 60.31 215 LYS A N 1
ATOM 1569 C CA . LYS A 1 215 ? -14.841 18.761 -12.663 1.00 60.31 215 LYS A CA 1
ATOM 1570 C C . LYS A 1 215 ? -16.314 19.137 -12.428 1.00 60.31 215 LYS A C 1
ATOM 1572 O O . LYS A 1 215 ? -17.190 18.418 -12.914 1.00 60.31 215 LYS A O 1
ATOM 1577 N N . PRO A 1 216 ? -16.608 20.227 -11.698 1.00 55.41 216 PRO A N 1
ATOM 1578 C CA . PRO A 1 216 ? -17.935 20.820 -11.749 1.00 55.41 216 PRO A CA 1
ATOM 1579 C C . PRO A 1 216 ? -18.288 21.075 -13.213 1.00 55.41 216 PRO A C 1
ATOM 1581 O O . PRO A 1 216 ? -17.444 21.580 -13.953 1.00 55.41 216 PRO A O 1
ATOM 1584 N N . THR A 1 217 ? -19.495 20.704 -13.637 1.00 52.28 217 THR A N 1
ATOM 1585 C CA . THR A 1 217 ? -20.036 21.207 -14.899 1.00 52.28 217 THR A CA 1
ATOM 1586 C C . THR A 1 217 ? -20.010 22.725 -14.795 1.00 52.28 217 THR A C 1
ATOM 1588 O O . THR A 1 217 ? -20.678 23.276 -13.918 1.00 52.28 217 THR A O 1
ATOM 1591 N N . GLU A 1 218 ? -19.200 23.394 -15.613 1.00 47.94 218 GLU A N 1
ATOM 1592 C CA . GLU A 1 218 ? -19.349 24.833 -15.788 1.00 47.94 218 GLU A CA 1
ATOM 1593 C C . GLU A 1 218 ? -20.798 25.054 -16.230 1.00 47.94 218 GLU A C 1
ATOM 1595 O O . GLU A 1 218 ? -21.262 24.437 -17.193 1.00 47.94 218 GLU A O 1
ATOM 1600 N N . GLU A 1 219 ? -21.559 25.837 -15.461 1.00 43.75 219 GLU A N 1
ATOM 1601 C CA . GLU A 1 219 ? -22.840 26.337 -15.941 1.00 43.75 219 GLU A CA 1
ATOM 1602 C C . GLU A 1 219 ? -22.530 27.082 -17.237 1.00 43.75 219 GLU A C 1
ATOM 1604 O O . GLU A 1 219 ? -21.795 28.068 -17.228 1.00 43.75 219 GLU A O 1
ATOM 1609 N N . VAL A 1 220 ? -23.030 26.563 -18.359 1.00 45.47 220 VAL A N 1
ATOM 1610 C CA . VAL A 1 220 ? -23.001 27.274 -19.633 1.00 45.47 220 VAL A CA 1
ATOM 1611 C C . VAL A 1 220 ? -23.876 28.505 -19.436 1.00 45.47 220 VAL A C 1
ATOM 1613 O O . VAL A 1 220 ? -25.100 28.436 -19.571 1.00 45.47 220 VAL A O 1
ATOM 1616 N N . ASP A 1 221 ? -23.254 29.617 -19.048 1.00 40.12 221 ASP A N 1
ATOM 1617 C CA . ASP A 1 221 ? -23.890 30.921 -19.096 1.00 40.12 221 ASP A CA 1
ATOM 1618 C C . ASP A 1 221 ? -24.096 31.233 -20.574 1.00 40.12 221 ASP A C 1
ATOM 1620 O O . ASP A 1 221 ? -23.164 31.510 -21.330 1.00 40.12 221 ASP A O 1
ATOM 1624 N N . ASN A 1 222 ? -25.335 31.063 -21.019 1.00 44.19 222 ASN A N 1
ATOM 1625 C CA . ASN A 1 222 ? -25.740 31.265 -22.397 1.00 44.19 222 ASN A CA 1
ATOM 1626 C C . ASN A 1 222 ? -25.917 32.775 -22.635 1.00 44.19 222 ASN A C 1
ATOM 1628 O O . ASN A 1 222 ? -26.998 33.248 -22.985 1.00 44.19 222 ASN A O 1
ATOM 1632 N N . THR A 1 223 ? -24.859 33.551 -22.406 1.00 42.22 223 THR A N 1
ATOM 1633 C CA . THR A 1 223 ? -24.721 34.902 -22.945 1.00 42.22 223 THR A CA 1
ATOM 1634 C C . THR A 1 223 ? -23.941 34.766 -24.237 1.00 42.22 223 THR A C 1
ATOM 1636 O O . THR A 1 223 ? -22.714 34.704 -24.235 1.00 42.22 223 THR A O 1
ATOM 1639 N N . GLY A 1 224 ? -24.682 34.609 -25.331 1.00 44.09 224 GLY A N 1
ATOM 1640 C CA . GLY A 1 224 ? -24.103 34.457 -26.653 1.00 44.09 224 GLY A CA 1
ATOM 1641 C C . GLY A 1 224 ? -23.203 35.631 -27.014 1.00 44.09 224 GLY A C 1
ATOM 1642 O O . GLY A 1 224 ? -23.594 36.782 -26.851 1.00 44.09 224 GLY A O 1
ATOM 1643 N N . GLU A 1 225 ? -22.038 35.304 -27.549 1.00 42.47 225 GLU A N 1
ATOM 1644 C CA . GLU A 1 225 ? -21.399 36.025 -28.641 1.00 42.47 225 GLU A CA 1
ATOM 1645 C C . GLU A 1 225 ? -20.496 35.019 -29.365 1.00 42.47 225 GLU A C 1
ATOM 1647 O O . GLU A 1 225 ? -19.771 34.240 -28.744 1.00 42.47 225 GLU A O 1
ATOM 1652 N N . ASP A 1 226 ? -20.679 34.962 -30.680 1.00 46.00 226 ASP A N 1
ATOM 1653 C CA . ASP A 1 226 ? -20.042 34.034 -31.603 1.00 46.00 226 ASP A CA 1
ATOM 1654 C C . ASP A 1 226 ? -18.523 34.248 -31.621 1.00 46.00 226 ASP A C 1
ATOM 1656 O O . ASP A 1 226 ? -18.088 35.367 -31.870 1.00 46.00 226 ASP A O 1
ATOM 1660 N N . ASP A 1 227 ? -17.725 33.191 -31.450 1.00 38.06 227 ASP A N 1
ATOM 1661 C CA . ASP A 1 227 ? -16.367 33.147 -32.000 1.00 38.06 227 ASP A CA 1
ATOM 1662 C C . ASP A 1 227 ? -15.911 31.701 -32.261 1.00 38.06 227 ASP A C 1
ATOM 1664 O O . ASP A 1 227 ? -16.041 30.792 -31.437 1.00 38.06 227 ASP A O 1
ATOM 1668 N N . GLU A 1 228 ? -15.419 31.495 -33.480 1.00 41.97 228 GLU A N 1
ATOM 1669 C CA . GLU A 1 228 ? -15.037 30.217 -34.069 1.00 41.97 228 GLU A CA 1
ATOM 1670 C C . GLU A 1 228 ? -13.706 29.656 -33.524 1.00 41.97 228 GLU A C 1
ATOM 1672 O O . GLU A 1 228 ? -12.748 30.379 -33.261 1.00 41.97 228 GLU A O 1
ATOM 1677 N N . ALA A 1 229 ? -13.635 28.319 -33.548 1.00 41.59 229 ALA A N 1
ATOM 1678 C CA . ALA A 1 229 ? -12.442 27.477 -33.702 1.00 41.59 229 ALA A CA 1
ATOM 1679 C C . ALA A 1 229 ? -11.517 27.243 -32.486 1.00 41.59 229 ALA A C 1
ATOM 1681 O O . ALA A 1 229 ? -10.514 27.920 -32.283 1.00 41.59 229 ALA A O 1
ATOM 1682 N N . ASN A 1 230 ? -11.744 26.112 -31.806 1.00 35.44 230 ASN A N 1
ATOM 1683 C CA . ASN A 1 230 ? -10.743 25.039 -31.696 1.00 35.44 230 ASN A CA 1
ATOM 1684 C C . ASN A 1 230 ? -11.414 23.731 -31.250 1.00 35.44 230 ASN A C 1
ATOM 1686 O O . ASN A 1 230 ? -12.071 23.676 -30.215 1.00 35.44 230 ASN A O 1
ATOM 1690 N N . GLY A 1 231 ? -11.267 22.683 -32.063 1.00 35.16 231 GLY A N 1
ATOM 1691 C CA . GLY A 1 231 ? -11.776 21.350 -31.761 1.00 35.16 231 GLY A CA 1
ATOM 1692 C C . GLY A 1 231 ? -10.860 20.629 -30.781 1.00 35.16 231 GLY A C 1
ATOM 1693 O O . GLY A 1 231 ? -9.842 20.076 -31.188 1.00 35.16 231 GLY A O 1
ATOM 1694 N N . GLU A 1 232 ? -11.247 20.616 -29.511 1.00 33.53 232 GLU A N 1
ATOM 1695 C CA . GLU A 1 232 ? -10.899 19.537 -28.589 1.00 33.53 232 GLU A CA 1
ATOM 1696 C C . GLU A 1 232 ? -12.116 18.608 -28.511 1.00 33.53 232 GLU A C 1
ATOM 1698 O O . GLU A 1 232 ? -13.242 19.055 -28.287 1.00 33.53 232 GLU A O 1
ATOM 1703 N N . GLU A 1 233 ? -11.906 17.323 -28.799 1.00 32.53 233 GLU A N 1
ATOM 1704 C CA . GLU A 1 233 ? -12.944 16.297 -28.718 1.00 32.53 233 GLU A CA 1
ATOM 1705 C C . GLU A 1 233 ? -13.496 16.255 -27.287 1.00 32.53 233 GLU A C 1
ATOM 1707 O O . GLU A 1 233 ? -12.770 15.987 -26.331 1.00 32.53 233 GLU A O 1
ATOM 1712 N N . GLY A 1 234 ? -14.782 16.579 -27.142 1.00 29.25 234 GLY A N 1
ATOM 1713 C CA . GLY A 1 234 ? -15.463 16.586 -25.855 1.00 29.25 234 GLY A CA 1
ATOM 1714 C C . GLY A 1 234 ? -15.523 15.184 -25.256 1.00 29.25 234 GLY A C 1
ATOM 1715 O O . GLY A 1 234 ? -16.044 14.259 -25.877 1.00 29.25 234 GLY A O 1
ATOM 1716 N N . GLU A 1 235 ? -15.018 15.034 -24.032 1.00 35.38 235 GLU A N 1
ATOM 1717 C CA . GLU A 1 235 ? -15.294 13.858 -23.210 1.00 35.38 235 GLU A CA 1
ATOM 1718 C C . GLU A 1 235 ? -16.804 13.816 -22.913 1.00 35.38 235 GLU A C 1
ATOM 1720 O O . GLU A 1 235 ? -17.357 14.730 -22.295 1.00 35.38 235 GLU A O 1
ATOM 1725 N N . GLU A 1 236 ? -17.487 12.772 -23.393 1.00 32.41 236 GLU A N 1
ATOM 1726 C CA . GLU A 1 236 ? -18.905 12.541 -23.114 1.00 32.41 236 GLU A CA 1
ATOM 1727 C C . GLU A 1 236 ? -19.164 12.468 -21.601 1.00 32.41 236 GLU A C 1
ATOM 1729 O O . GLU A 1 236 ? -18.483 11.769 -20.847 1.00 32.41 236 GLU A O 1
ATOM 1734 N N . LEU A 1 237 ? -20.202 13.188 -21.172 1.00 41.88 237 LEU A N 1
ATOM 1735 C CA . LEU A 1 237 ? -20.732 13.206 -19.813 1.00 41.88 237 LEU A CA 1
ATOM 1736 C C . LEU A 1 237 ? -21.231 11.809 -19.424 1.00 41.88 237 LEU A C 1
ATOM 1738 O O . LEU A 1 237 ? -22.344 11.414 -19.774 1.00 41.88 237 LEU A O 1
ATOM 1742 N N . VAL A 1 238 ? -20.427 11.066 -18.666 1.00 42.84 238 VAL A N 1
ATOM 1743 C CA . VAL A 1 238 ? -20.870 9.808 -18.066 1.00 42.84 238 VAL A CA 1
ATOM 1744 C C . VAL A 1 238 ? -21.542 10.118 -16.731 1.00 42.84 238 VAL A C 1
ATOM 1746 O O . VAL A 1 238 ? -20.885 10.492 -15.763 1.00 42.84 238 VAL A O 1
ATOM 1749 N N . ASP A 1 239 ? -22.859 9.903 -16.709 1.00 41.41 239 ASP A N 1
ATOM 1750 C CA . ASP A 1 239 ? -23.728 9.811 -15.535 1.00 41.41 239 ASP A CA 1
ATOM 1751 C C . ASP A 1 239 ? -24.003 11.125 -14.776 1.00 41.41 239 ASP A C 1
ATOM 1753 O O . ASP A 1 239 ? -23.154 11.634 -14.053 1.00 41.41 239 ASP A O 1
ATOM 1757 N N . GLY A 1 240 ? -25.251 11.618 -14.857 1.00 39.66 240 GLY A N 1
ATOM 1758 C CA . GLY A 1 240 ? -25.797 12.825 -14.203 1.00 39.66 240 GLY A CA 1
ATOM 1759 C C . GLY A 1 240 ? -25.828 12.817 -12.665 1.00 39.66 240 GLY A C 1
ATOM 1760 O O . GLY A 1 240 ? -26.852 13.111 -12.050 1.00 39.66 240 GLY A O 1
ATOM 1761 N N . HIS A 1 241 ? -24.708 12.475 -12.039 1.00 40.16 241 HIS A N 1
ATOM 1762 C CA . HIS A 1 241 ? -24.441 12.596 -10.615 1.00 40.16 241 HIS A CA 1
ATOM 1763 C C . HIS A 1 241 ? -23.738 13.933 -10.336 1.00 40.16 241 HIS A C 1
ATOM 1765 O O . HIS A 1 241 ? -23.007 14.430 -11.194 1.00 40.16 241 HIS A O 1
ATOM 1771 N N . PRO A 1 242 ? -23.918 14.519 -9.139 1.00 43.75 242 PRO A N 1
ATOM 1772 C CA . PRO A 1 242 ? -23.188 15.722 -8.753 1.00 43.75 242 PRO A CA 1
ATOM 1773 C C . PRO A 1 242 ? -21.667 15.494 -8.808 1.00 43.75 242 PRO A C 1
ATOM 1775 O O . PRO A 1 242 ? -21.223 14.343 -8.690 1.00 43.75 242 PRO A O 1
ATOM 1778 N N . PRO A 1 243 ? -20.866 16.571 -8.934 1.00 53.12 243 PRO A N 1
ATOM 1779 C CA . PRO A 1 243 ? -19.415 16.470 -8.951 1.00 53.12 243 PRO A CA 1
ATOM 1780 C C . PRO A 1 243 ? -18.924 15.698 -7.722 1.00 53.12 243 PRO A C 1
ATOM 1782 O O . PRO A 1 243 ? -19.227 16.066 -6.588 1.00 53.12 243 PRO A O 1
ATOM 1785 N N . ARG A 1 244 ? -18.202 14.599 -7.939 1.00 60.66 244 ARG A N 1
ATOM 1786 C CA . ARG A 1 244 ? -17.662 13.752 -6.876 1.00 60.66 244 ARG A CA 1
ATOM 1787 C C . ARG A 1 244 ? -16.244 14.201 -6.533 1.00 60.66 244 ARG A C 1
ATOM 1789 O O . ARG A 1 244 ? -15.390 14.310 -7.416 1.00 60.66 244 ARG A O 1
ATOM 1796 N N . GLU A 1 245 ? -15.991 14.428 -5.247 1.00 74.44 245 GLU A N 1
ATOM 1797 C CA . GLU A 1 245 ? -14.635 14.583 -4.713 1.00 74.44 245 GLU A CA 1
ATOM 1798 C C . GLU A 1 245 ? -13.846 13.269 -4.869 1.00 74.44 245 GLU A C 1
ATOM 1800 O O . GLU A 1 245 ? -14.423 12.188 -5.018 1.00 74.44 245 GLU A O 1
ATOM 1805 N N . GLN A 1 246 ? -12.512 13.350 -4.871 1.00 87.25 246 GLN A N 1
ATOM 1806 C CA . GLN A 1 246 ? -11.677 12.149 -4.881 1.00 87.25 246 GLN A CA 1
ATOM 1807 C C . GLN A 1 246 ? -11.886 11.370 -3.576 1.00 87.25 246 GLN A C 1
ATOM 1809 O O . GLN A 1 246 ? -11.816 11.957 -2.499 1.00 87.25 246 GLN A O 1
ATOM 1814 N N . THR A 1 247 ? -12.076 10.053 -3.674 1.00 92.94 247 THR A N 1
ATOM 1815 C CA . THR A 1 247 ? -12.226 9.163 -2.517 1.00 92.94 247 THR A CA 1
ATOM 1816 C C . THR A 1 247 ? -11.080 9.367 -1.513 1.00 92.94 247 THR A C 1
ATOM 1818 O O . THR A 1 247 ? -9.907 9.267 -1.904 1.00 92.94 247 THR A O 1
ATOM 1821 N N . PRO A 1 248 ? -11.370 9.646 -0.226 1.00 96.19 248 PRO A N 1
ATOM 1822 C CA . PRO A 1 248 ? -10.344 9.719 0.805 1.00 96.19 248 PRO A CA 1
ATOM 1823 C C . PRO A 1 248 ? -9.548 8.416 0.883 1.00 96.19 248 PRO A C 1
ATOM 1825 O O . PRO A 1 248 ? -10.113 7.320 0.906 1.00 96.19 248 PRO A O 1
ATOM 1828 N N . TRP A 1 249 ? -8.225 8.531 0.925 1.00 98.38 249 TRP A N 1
ATOM 1829 C CA . TRP A 1 249 ? -7.316 7.397 0.825 1.00 98.38 249 TRP A CA 1
ATOM 1830 C C . TRP A 1 249 ? -6.124 7.536 1.765 1.00 98.38 249 TRP A C 1
ATOM 1832 O O . TRP A 1 249 ? -5.474 8.582 1.810 1.00 98.38 249 TRP A O 1
ATOM 1842 N N . ILE A 1 250 ? -5.819 6.445 2.468 1.00 98.81 250 ILE A N 1
ATOM 1843 C CA . ILE A 1 250 ? -4.631 6.264 3.297 1.00 98.81 250 ILE A CA 1
ATOM 1844 C C . ILE A 1 250 ? -3.823 5.086 2.743 1.00 98.81 250 ILE A C 1
ATOM 1846 O O . ILE A 1 250 ? -4.327 3.968 2.689 1.00 98.81 250 ILE A O 1
ATOM 1850 N N . HIS A 1 251 ? -2.549 5.318 2.446 1.00 98.88 251 HIS A N 1
ATOM 1851 C CA . HIS A 1 251 ? -1.561 4.269 2.199 1.00 98.88 251 HIS A CA 1
ATOM 1852 C C . HIS A 1 251 ? -0.620 4.145 3.394 1.00 98.88 251 HIS A C 1
ATOM 1854 O O . HIS A 1 251 ? 0.004 5.131 3.797 1.00 98.88 251 HIS A O 1
ATOM 1860 N N . MET A 1 252 ? -0.492 2.943 3.954 1.00 98.69 252 MET A N 1
ATOM 1861 C CA . MET A 1 252 ? 0.446 2.638 5.033 1.00 98.69 252 MET A CA 1
ATOM 1862 C C . MET A 1 252 ? 1.532 1.664 4.557 1.00 98.69 252 MET A C 1
ATOM 1864 O O . MET A 1 252 ? 1.291 0.464 4.397 1.00 98.69 252 MET A O 1
ATOM 1868 N N . ASP A 1 253 ? 2.752 2.180 4.399 1.00 98.44 253 ASP A N 1
ATOM 1869 C CA . ASP A 1 253 ? 3.951 1.390 4.118 1.00 98.44 253 ASP A CA 1
ATOM 1870 C C . ASP A 1 253 ? 4.554 0.886 5.441 1.00 98.44 253 ASP A C 1
ATOM 1872 O O . ASP A 1 253 ? 5.012 1.662 6.292 1.00 98.44 253 ASP A O 1
ATOM 1876 N N . VAL A 1 254 ? 4.511 -0.431 5.634 1.00 97.81 254 VAL A N 1
ATOM 1877 C CA . VAL A 1 254 ? 4.908 -1.125 6.862 1.00 97.81 254 VAL A CA 1
ATOM 1878 C C . VAL A 1 254 ? 6.154 -1.977 6.655 1.00 97.81 254 VAL A C 1
ATOM 1880 O O . VAL A 1 254 ? 6.397 -2.551 5.600 1.00 97.81 254 VAL A O 1
ATOM 1883 N N . ASN A 1 255 ? 6.934 -2.177 7.716 1.00 96.19 255 ASN A N 1
ATOM 1884 C CA . ASN A 1 255 ? 7.978 -3.202 7.703 1.00 96.19 255 ASN A CA 1
ATOM 1885 C C . ASN A 1 255 ? 7.408 -4.597 8.040 1.00 96.19 255 ASN A C 1
ATOM 1887 O O . ASN A 1 255 ? 7.904 -5.602 7.517 1.00 96.19 255 ASN A O 1
ATOM 1891 N N . ALA A 1 256 ? 6.381 -4.629 8.902 1.00 96.88 256 ALA A N 1
ATOM 1892 C CA . ALA A 1 256 ? 5.623 -5.798 9.365 1.00 96.88 256 ALA A CA 1
ATOM 1893 C C . ALA A 1 256 ? 6.464 -6.906 10.028 1.00 96.88 256 ALA A C 1
ATOM 1895 O O . ALA A 1 256 ? 6.064 -8.072 10.057 1.00 96.88 256 ALA A O 1
ATOM 1896 N N . TYR A 1 257 ? 7.658 -6.574 10.535 1.00 96.38 257 TYR A N 1
ATOM 1897 C CA . TYR A 1 257 ? 8.587 -7.571 11.065 1.00 96.38 257 TYR A CA 1
ATOM 1898 C C . TYR A 1 257 ? 9.603 -6.995 12.053 1.00 96.38 257 TYR A C 1
ATOM 1900 O O . TYR A 1 257 ? 10.295 -6.020 11.767 1.00 96.38 257 TYR A O 1
ATOM 1908 N N . ASN A 1 258 ? 9.779 -7.662 13.185 1.00 94.94 258 ASN A N 1
ATOM 1909 C CA . ASN A 1 258 ? 10.806 -7.368 14.172 1.00 94.94 258 ASN A CA 1
ATOM 1910 C C . ASN A 1 258 ? 12.081 -8.167 13.874 1.00 94.94 258 ASN A C 1
ATOM 1912 O O . ASN A 1 258 ? 12.094 -9.398 13.962 1.00 94.94 258 ASN A O 1
ATOM 1916 N N . ASN A 1 259 ? 13.185 -7.472 13.586 1.00 88.94 259 ASN A N 1
ATOM 1917 C CA . ASN A 1 259 ? 14.495 -8.112 13.387 1.00 88.94 259 ASN A CA 1
ATOM 1918 C C . ASN A 1 259 ? 15.058 -8.712 14.687 1.00 88.94 259 ASN A C 1
ATOM 1920 O O . ASN A 1 259 ? 15.721 -9.751 14.658 1.00 88.94 259 ASN A O 1
ATOM 1924 N N . ASN A 1 260 ? 14.755 -8.069 15.817 1.00 90.75 260 ASN A N 1
ATOM 1925 C CA . ASN A 1 260 ? 15.182 -8.446 17.160 1.00 90.75 260 ASN A CA 1
ATOM 1926 C 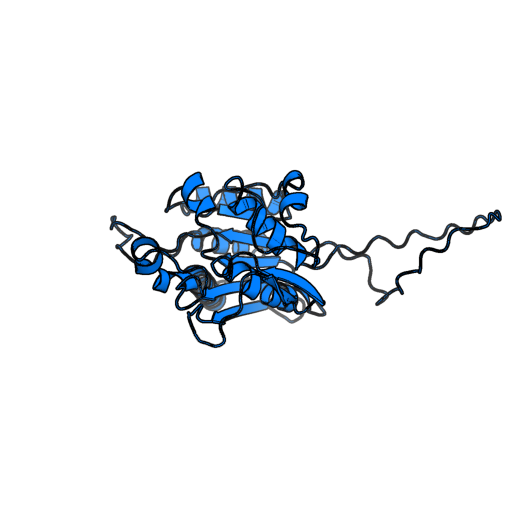C . ASN A 1 260 ? 13.965 -8.494 18.089 1.00 90.75 260 ASN A C 1
ATOM 1928 O O . ASN A 1 260 ? 13.032 -7.713 17.917 1.00 90.75 260 ASN A O 1
ATOM 1932 N N . GLY A 1 261 ? 13.988 -9.384 19.080 1.00 93.00 261 GLY A N 1
ATOM 1933 C CA . GLY A 1 261 ? 12.934 -9.451 20.092 1.00 93.00 261 GLY A CA 1
ATOM 1934 C C . GLY A 1 261 ? 13.059 -8.336 21.134 1.00 93.00 261 GLY A C 1
ATOM 1935 O O . GLY A 1 261 ? 14.165 -7.978 21.537 1.00 93.00 261 GLY A O 1
ATOM 1936 N N . LYS A 1 262 ? 11.919 -7.821 21.595 1.00 92.19 262 LYS A N 1
ATOM 1937 C CA . LYS A 1 262 ? 11.771 -6.903 22.736 1.00 92.19 262 LYS A CA 1
ATOM 1938 C C . LYS A 1 262 ? 10.624 -7.391 23.640 1.00 92.19 262 LYS A C 1
ATOM 1940 O O . LYS A 1 262 ? 9.819 -8.215 23.196 1.00 92.19 262 LYS A O 1
ATOM 1945 N N . PRO A 1 263 ? 10.495 -6.903 24.889 1.00 94.75 263 PRO A N 1
ATOM 1946 C CA . PRO A 1 263 ? 9.338 -7.215 25.729 1.00 94.75 263 PRO A CA 1
ATOM 1947 C C . PRO A 1 263 ? 8.014 -6.928 25.005 1.00 94.75 263 PRO A C 1
ATOM 1949 O O . PRO A 1 263 ? 7.793 -5.819 24.525 1.00 94.75 263 PRO A O 1
ATOM 1952 N N . GLY A 1 264 ? 7.160 -7.949 24.884 1.00 92.50 264 GLY A N 1
ATOM 1953 C CA . GLY A 1 264 ? 5.876 -7.863 24.175 1.00 92.50 264 GLY A CA 1
ATOM 1954 C C . GLY A 1 264 ? 5.960 -7.795 22.643 1.00 92.50 264 GLY A C 1
ATOM 1955 O O . GLY A 1 264 ? 4.920 -7.689 22.007 1.00 92.50 264 GLY A O 1
ATOM 1956 N N . ARG A 1 265 ? 7.161 -7.862 22.050 1.00 93.31 265 ARG A N 1
ATOM 1957 C CA . ARG A 1 265 ? 7.401 -7.787 20.597 1.00 93.31 265 ARG A CA 1
ATOM 1958 C C . ARG A 1 265 ? 8.430 -8.847 20.181 1.00 93.31 265 ARG A C 1
ATOM 1960 O O . ARG A 1 265 ? 9.627 -8.548 20.113 1.00 93.31 265 ARG A O 1
ATOM 1967 N N . PRO A 1 266 ? 8.027 -10.116 20.000 1.00 96.75 266 PRO A N 1
ATOM 1968 C CA . PRO A 1 266 ? 8.954 -11.179 19.627 1.00 96.75 266 PRO A CA 1
ATOM 1969 C C . PRO A 1 266 ? 9.568 -10.923 18.244 1.00 96.75 266 PRO A C 1
ATOM 1971 O O . PRO A 1 266 ? 9.001 -10.217 17.411 1.00 96.75 266 PRO A O 1
ATOM 1974 N N . LYS A 1 267 ? 10.736 -11.526 17.987 1.00 96.50 267 LYS A N 1
ATOM 1975 C CA . LYS A 1 267 ? 11.337 -11.558 16.645 1.00 96.50 267 LYS A CA 1
ATOM 1976 C C . LYS A 1 267 ? 10.394 -12.305 15.695 1.00 96.50 267 LYS A C 1
ATOM 1978 O O . LYS A 1 267 ? 9.982 -13.417 16.017 1.00 96.50 267 LYS A O 1
ATOM 1983 N N . GLY A 1 268 ? 10.100 -11.738 14.527 1.00 96.62 268 GLY A N 1
ATOM 1984 C CA . GLY A 1 268 ? 9.112 -12.296 13.599 1.00 96.62 268 GLY A CA 1
ATOM 1985 C C . GLY A 1 268 ? 8.129 -11.247 13.091 1.00 96.62 268 GLY A C 1
ATOM 1986 O O . GLY A 1 268 ? 8.425 -10.059 13.151 1.00 96.62 268 GLY A O 1
ATOM 1987 N N . GLY A 1 269 ? 6.976 -11.687 12.583 1.00 97.38 269 GLY A N 1
ATOM 1988 C CA . GLY A 1 269 ? 5.918 -10.786 12.113 1.00 97.38 269 GLY A CA 1
ATOM 1989 C C . GLY A 1 269 ? 5.403 -9.857 13.219 1.00 97.38 269 GLY A C 1
ATOM 1990 O O . GLY A 1 269 ? 5.336 -10.259 14.379 1.00 97.38 269 GLY A O 1
ATOM 1991 N N . GLU A 1 270 ? 5.052 -8.624 12.852 1.00 97.19 270 GLU A N 1
ATOM 1992 C CA . GLU A 1 270 ? 4.576 -7.587 13.778 1.00 97.19 270 GLU A CA 1
ATOM 1993 C C . GLU A 1 270 ? 3.441 -6.764 13.155 1.00 97.19 270 GLU A C 1
ATOM 1995 O O . GLU A 1 270 ? 3.525 -6.364 11.993 1.00 97.19 270 GLU A O 1
ATOM 2000 N N . ALA A 1 271 ? 2.402 -6.476 13.942 1.00 96.50 271 ALA A N 1
ATOM 2001 C CA . ALA A 1 271 ? 1.256 -5.672 13.527 1.00 96.50 271 ALA A CA 1
ATOM 2002 C C . ALA A 1 271 ? 1.497 -4.192 13.865 1.00 96.50 271 ALA A C 1
ATOM 2004 O O . ALA A 1 271 ? 1.132 -3.712 14.937 1.00 96.50 271 ALA A O 1
ATOM 2005 N N . GLN A 1 272 ? 2.133 -3.469 12.944 1.00 96.31 272 GLN A N 1
ATOM 2006 C CA . GLN A 1 272 ? 2.487 -2.055 13.115 1.00 96.31 272 GLN A CA 1
ATOM 2007 C C . GLN A 1 272 ? 1.342 -1.142 12.656 1.00 96.31 272 GLN A C 1
ATOM 2009 O O . GLN A 1 272 ? 0.755 -1.392 11.606 1.00 96.31 272 GLN A O 1
ATOM 2014 N N . GLY A 1 273 ? 1.014 -0.093 13.415 1.00 97.44 273 GLY A N 1
ATOM 2015 C CA . GLY A 1 273 ? -0.002 0.900 13.033 1.00 97.44 273 GLY A CA 1
ATOM 2016 C C . GLY A 1 273 ? -1.457 0.411 13.105 1.00 97.44 273 GLY A C 1
ATOM 2017 O O . GLY A 1 273 ? -2.385 1.212 12.982 1.00 97.44 273 GLY A O 1
ATOM 2018 N N . MET A 1 274 ? -1.691 -0.884 13.349 1.00 98.06 274 MET A N 1
ATOM 2019 C CA . MET A 1 274 ? -3.029 -1.481 13.387 1.00 98.06 274 MET A CA 1
ATOM 2020 C C . MET A 1 274 ? -3.911 -0.863 14.481 1.00 98.06 274 MET A C 1
ATOM 2022 O O . MET A 1 274 ? -5.095 -0.614 14.259 1.00 98.06 274 MET A O 1
ATOM 2026 N N . ARG A 1 275 ? -3.357 -0.583 15.669 1.00 98.06 275 ARG A N 1
ATOM 2027 C CA . ARG A 1 275 ? -4.116 0.044 16.762 1.00 98.06 275 ARG A CA 1
ATOM 2028 C C . ARG A 1 275 ? -4.380 1.517 16.479 1.00 98.06 275 ARG A C 1
ATOM 2030 O O . ARG A 1 275 ? -5.445 2.001 16.856 1.00 98.06 275 ARG A O 1
ATOM 2037 N N . ALA A 1 276 ? -3.448 2.211 15.824 1.00 98.56 276 ALA A N 1
ATOM 2038 C CA . ALA A 1 276 ? -3.652 3.591 15.389 1.00 98.56 276 ALA A CA 1
ATOM 2039 C C . ALA A 1 276 ? -4.800 3.700 14.382 1.00 98.56 276 ALA A C 1
ATOM 2041 O O . ALA A 1 276 ? -5.708 4.498 14.596 1.00 98.56 276 ALA A O 1
ATOM 2042 N N . LEU A 1 277 ? -4.809 2.854 13.347 1.00 98.50 277 LEU A N 1
ATOM 2043 C CA . LEU A 1 277 ? -5.875 2.833 12.344 1.00 98.50 277 LEU A CA 1
ATOM 2044 C C . LEU A 1 277 ? -7.233 2.455 12.947 1.00 98.50 277 LEU A C 1
ATOM 2046 O O . LEU A 1 277 ? -8.227 3.113 12.658 1.00 98.50 277 LEU A O 1
ATOM 2050 N N . LEU A 1 278 ? -7.294 1.447 13.825 1.00 98.00 278 LEU A N 1
ATOM 2051 C CA . LEU A 1 278 ? -8.545 1.061 14.492 1.00 98.00 278 LEU A CA 1
ATOM 2052 C C . LEU A 1 278 ? -9.106 2.181 15.379 1.00 98.00 278 LEU A C 1
ATOM 2054 O O . LEU A 1 278 ? -10.309 2.431 15.365 1.00 98.00 278 LEU A O 1
ATOM 2058 N N . ALA A 1 279 ? -8.253 2.856 16.153 1.00 97.56 279 ALA A N 1
ATOM 2059 C CA . ALA A 1 279 ? -8.680 3.984 16.978 1.00 97.56 279 ALA A CA 1
ATOM 2060 C C . ALA A 1 279 ? -9.115 5.181 16.122 1.00 97.56 279 ALA A C 1
ATOM 2062 O O . ALA A 1 279 ? -10.119 5.815 16.431 1.00 97.56 279 ALA A O 1
ATOM 2063 N N . PHE A 1 280 ? -8.407 5.440 15.020 1.00 98.06 280 PHE A N 1
ATOM 2064 C CA . PHE A 1 280 ? -8.771 6.479 14.065 1.00 98.06 280 PHE A CA 1
ATOM 2065 C C . PHE A 1 280 ? -10.147 6.201 13.453 1.00 98.06 280 PHE A C 1
ATOM 2067 O O . PHE A 1 280 ? -11.006 7.072 13.499 1.00 98.06 280 PHE A O 1
ATOM 2074 N N . LEU A 1 281 ? -10.394 4.982 12.963 1.00 97.25 281 LEU A N 1
ATOM 2075 C CA . LEU A 1 281 ? -11.689 4.595 12.398 1.00 97.25 281 LEU A CA 1
ATOM 2076 C C . LEU A 1 281 ? -12.826 4.764 13.411 1.00 97.25 281 LEU A C 1
ATOM 2078 O O . LEU A 1 281 ? -13.886 5.273 13.056 1.00 97.25 281 LEU A O 1
ATOM 2082 N N . LYS A 1 282 ? -12.601 4.394 14.678 1.00 94.94 282 LYS A N 1
ATOM 2083 C CA . LYS A 1 282 ? -13.591 4.591 15.746 1.00 94.94 282 LYS A CA 1
ATOM 2084 C C . LYS A 1 282 ? -13.905 6.057 15.994 1.00 94.94 282 LYS A C 1
ATOM 2086 O O . LYS A 1 282 ? -15.063 6.390 16.185 1.00 94.94 282 LYS A O 1
ATOM 2091 N N . GLU A 1 283 ? -12.904 6.925 15.997 1.00 94.00 283 GLU A N 1
ATOM 2092 C CA . GLU A 1 283 ? -13.126 8.364 16.179 1.00 94.00 283 GLU A CA 1
ATOM 2093 C C . GLU A 1 283 ? -13.763 9.007 14.947 1.00 94.00 283 GLU A C 1
ATOM 2095 O O . GLU A 1 283 ? -14.558 9.928 15.083 1.00 94.00 283 GLU A O 1
ATOM 2100 N N . HIS A 1 284 ? -13.441 8.504 13.756 1.00 93.88 284 HIS A N 1
ATOM 2101 C CA . HIS A 1 284 ? -13.919 9.060 12.497 1.00 93.88 284 HIS A CA 1
ATOM 2102 C C . HIS A 1 284 ? -15.345 8.610 12.141 1.00 93.88 284 HIS A C 1
ATOM 2104 O O . HIS A 1 284 ? -16.110 9.392 11.591 1.00 93.88 284 HIS A O 1
ATOM 2110 N N . PHE A 1 285 ? -15.721 7.368 12.471 1.00 92.88 285 PHE A N 1
ATOM 2111 C CA . PHE A 1 285 ? -17.019 6.782 12.106 1.00 92.88 285 PHE A CA 1
ATOM 2112 C C . PHE A 1 285 ? -17.881 6.346 13.296 1.00 92.88 285 PHE A C 1
ATOM 2114 O O . PHE A 1 285 ? -19.063 6.063 13.118 1.00 92.88 285 PHE A O 1
ATOM 2121 N N . GLY A 1 286 ? -17.315 6.226 14.498 1.00 81.25 286 GLY A N 1
ATOM 2122 C CA . GLY A 1 286 ? -18.017 5.684 15.666 1.00 81.25 286 GLY A CA 1
ATOM 2123 C C . GLY A 1 286 ? -18.967 6.665 16.354 1.00 81.25 286 GLY A C 1
ATOM 2124 O O . GLY A 1 286 ? -19.915 6.210 16.989 1.00 81.25 286 GLY A O 1
ATOM 2125 N N . ASP A 1 287 ? -18.761 7.975 16.191 1.00 63.62 287 ASP A N 1
ATOM 2126 C CA . ASP A 1 287 ? -19.554 9.025 16.838 1.00 63.62 287 ASP A CA 1
ATOM 2127 C C . ASP A 1 287 ? -20.215 9.948 15.795 1.00 63.62 287 ASP A C 1
ATOM 2129 O O . ASP A 1 287 ? -19.749 11.053 15.528 1.00 63.62 287 ASP A O 1
ATOM 2133 N N . ALA A 1 288 ? -21.361 9.530 15.251 1.00 44.62 288 ALA A N 1
ATOM 2134 C CA . ALA A 1 288 ? -22.398 10.497 14.895 1.00 44.62 288 ALA A CA 1
ATOM 2135 C C . ALA A 1 288 ? -23.131 10.858 16.198 1.00 44.62 288 ALA A C 1
ATOM 2137 O O . ALA A 1 288 ? -24.033 10.134 16.627 1.00 44.62 288 ALA A O 1
ATOM 2138 N N . LYS A 1 289 ? -22.671 11.909 16.881 1.00 35.28 289 LYS A N 1
ATOM 2139 C CA . LYS A 1 289 ? -23.444 12.571 17.939 1.00 35.28 289 LYS A CA 1
ATOM 2140 C C . LYS A 1 289 ? -24.275 13.696 17.355 1.00 35.28 289 LYS A C 1
ATOM 2142 O O . LYS A 1 289 ? -23.721 14.442 16.522 1.00 35.28 289 LYS A O 1
#

Sequence (289 aa):
TSPSANSSSPLVALVGKGVCFDTGGLDLKPAAGMLTMKKDMGGAAIVLGMAKAIMSDPNPMPIRLRVLIAAVENSVSGNSYRPGDVITARNGLTTEVLNTDAEGRLILADALVDADSESDPPALIIDCATLTGAARVALGGEVPCVFCNDPQIARTLQQVSSRVRDQVWWLPLWKGYAPQIKSDIADLKNIADGPMGGAIIAALYLQNYLRKPTKPTEEVDNTGEDDEANGEEGEELVDGHPPREQTPWIHMDVNAYNNNGKPGRPKGGEAQGMRALLAFLKEHFGDAK

Radius of gyration: 20.66 Å; Cα contacts (8 Å, |Δi|>4): 582; chains: 1; bounding box: 47×55×60 Å

Nearest PDB structures (foldseek):
  8ez4-assembly1_F  TM=9.225E-01  e=9.574E-25  Plasmodium falciparum
  3kr5-assembly2_K  TM=9.147E-01  e=1.479E-24  Plasmodium falciparum 3D7
  4r7m-assembly1_F  TM=9.013E-01  e=1.084E-24  Plasmodium falciparum 3D7
  4r76-assembly1_B  TM=9.134E-01  e=7.441E-24  Plasmodium falciparum FcB1/Columbia
  6wvv-assembly2_L  TM=8.897E-01  e=4.816E-24  Plasmodium vivax

Secondary structure (DSSP, 8-state):
-PPPP-TTSPEEEEEEEEEEEE--TTSPPPHHHHTTGGGTTHHHHHHHHHHHHHHT-SS--S-EEEEEEEEEEE--STT---TT-EEE-TTS-EEE-S-TT--HHHHHHHHHHHHHT-SS--SEEEEEE---HHHHHHHTTTS-EEEES-HHHHHHHHHHHHHHT---EE----GGGGGGG--SSSSEESS-SSSSSHHHHHHHHHHTTSPPPPPP---------------PPPPP----PPPPPPPPEEEEE---EESS-BTTB-SEE---SHHHHHHHHHHHHS---

Mean predicted aligned error: 7.1 Å